Protein AF-A0A8J8FU69-F1 (afdb_monomer_lite)

pLDDT: mean 88.41, std 15.55, range [30.17, 98.44]

Secondary structure (DSSP, 8-state):
------------------------EEEHHHHHHHHHHHHHHHHHHHHHTT--HHHHHHHHHHHHHHHHHTSSEEE-TTT-PBPPHHHHHHHHHHHHHHHHHHHTT-TTS-HHHHHHHHHHHHH-S--TTTSPBHHHHHHHHHHTT--HHHHHHTTSEEEETTEEEEPPTTT-S---TTT-HHHHHHHHHHHTTT-HHHHHHHHHH-TTHHHHHHHHHHHHHHHHSSGGG--HHHHHHHHHHHHTTPPPSSS---GGGG--

Structure (mmCIF, N/CA/C/O backbone):
data_AF-A0A8J8FU69-F1
#
_entry.id   AF-A0A8J8FU69-F1
#
loop_
_atom_site.group_PDB
_atom_site.id
_atom_site.type_symbol
_atom_site.label_atom_id
_atom_site.label_alt_id
_atom_site.label_comp_id
_atom_site.label_asym_id
_atom_site.label_entity_id
_atom_site.label_seq_id
_atom_site.pdbx_PDB_ins_code
_atom_site.Cartn_x
_atom_site.Cartn_y
_atom_site.Cartn_z
_atom_site.occupancy
_atom_site.B_iso_or_equiv
_atom_site.auth_seq_id
_atom_site.auth_comp_id
_atom_site.auth_asym_id
_atom_site.auth_atom_id
_atom_site.pdbx_PDB_model_num
ATOM 1 N N . MET A 1 1 ? 17.798 35.405 -6.244 1.00 30.47 1 MET A N 1
ATOM 2 C CA . MET A 1 1 ? 17.539 34.578 -5.047 1.00 30.47 1 MET A CA 1
ATOM 3 C C . MET A 1 1 ? 16.031 34.360 -4.975 1.00 30.47 1 MET A C 1
ATOM 5 O O . MET A 1 1 ? 15.314 35.261 -4.570 1.00 30.47 1 MET A O 1
ATOM 9 N N . HIS A 1 2 ? 15.536 33.259 -5.545 1.00 37.47 2 HIS A N 1
ATOM 10 C CA . HIS A 1 2 ? 14.108 33.027 -5.790 1.00 37.47 2 HIS A CA 1
ATOM 11 C C . HIS A 1 2 ? 13.663 31.863 -4.895 1.00 37.47 2 HIS A C 1
ATOM 13 O O . HIS A 1 2 ? 14.070 30.729 -5.121 1.00 37.47 2 HIS A O 1
ATOM 19 N N . GLN A 1 3 ? 12.901 32.156 -3.838 1.00 38.16 3 GLN A N 1
ATOM 20 C CA . GLN A 1 3 ? 12.220 31.144 -3.026 1.00 38.16 3 GLN A CA 1
ATOM 21 C C . GLN A 1 3 ? 10.991 30.647 -3.803 1.00 38.16 3 GLN A C 1
ATOM 23 O O . GLN A 1 3 ? 9.883 31.126 -3.579 1.00 38.16 3 GLN A O 1
ATOM 28 N N . LYS A 1 4 ? 11.193 29.728 -4.747 1.00 34.56 4 LYS A N 1
ATOM 29 C CA . LYS A 1 4 ? 10.154 28.779 -5.172 1.00 34.56 4 LYS A CA 1
ATOM 30 C C . LYS A 1 4 ? 10.332 27.529 -4.302 1.00 34.56 4 LYS A C 1
ATOM 32 O O . LYS A 1 4 ? 11.465 27.222 -3.959 1.00 34.56 4 LYS A O 1
ATOM 37 N N . ASP A 1 5 ? 9.236 26.901 -3.888 1.00 41.72 5 ASP A N 1
ATOM 38 C CA . ASP A 1 5 ? 9.171 25.741 -2.971 1.00 41.72 5 ASP A CA 1
ATOM 39 C C . ASP A 1 5 ? 9.160 26.054 -1.468 1.00 41.72 5 ASP A C 1
ATOM 41 O O . ASP A 1 5 ? 9.614 25.276 -0.628 1.00 41.72 5 ASP A O 1
ATOM 45 N N . LYS A 1 6 ? 8.560 27.185 -1.080 1.00 39.84 6 LYS A N 1
ATOM 46 C CA . LYS A 1 6 ? 8.058 27.308 0.293 1.00 39.84 6 LYS A CA 1
ATOM 47 C C . LYS A 1 6 ? 6.839 26.404 0.442 1.00 39.84 6 LYS A C 1
ATOM 49 O O . LYS A 1 6 ? 5.831 26.640 -0.214 1.00 39.84 6 LYS A O 1
ATOM 54 N N . ALA A 1 7 ? 6.966 25.411 1.319 1.00 47.28 7 ALA A N 1
ATOM 55 C CA . ALA A 1 7 ? 5.905 24.560 1.840 1.00 47.28 7 ALA A CA 1
ATOM 56 C C . ALA A 1 7 ? 4.695 25.393 2.304 1.00 47.28 7 ALA A C 1
ATOM 58 O O . ALA A 1 7 ? 4.586 25.782 3.466 1.00 47.28 7 ALA A O 1
ATOM 59 N N . ALA A 1 8 ? 3.800 25.714 1.375 1.00 48.22 8 ALA A N 1
ATOM 60 C CA . ALA A 1 8 ? 2.466 26.171 1.698 1.00 48.22 8 ALA A CA 1
ATOM 61 C C . ALA A 1 8 ? 1.676 24.921 2.087 1.00 48.22 8 ALA A C 1
ATOM 63 O O . ALA A 1 8 ? 1.556 23.989 1.292 1.00 48.22 8 ALA A O 1
ATOM 64 N N . VAL A 1 9 ? 1.194 24.880 3.328 1.00 52.78 9 VAL A N 1
ATOM 65 C CA . VAL A 1 9 ? 0.315 23.810 3.806 1.00 52.78 9 VAL A CA 1
ATOM 66 C C . VAL A 1 9 ? -0.924 23.804 2.911 1.00 52.78 9 VAL A C 1
ATOM 68 O O . VAL A 1 9 ? -1.725 24.734 2.962 1.00 52.78 9 VAL A O 1
ATOM 71 N N . ARG A 1 10 ? -1.038 22.795 2.039 1.00 58.59 10 ARG A N 1
ATOM 72 C CA . ARG A 1 10 ? -2.149 22.680 1.083 1.00 58.59 10 ARG A CA 1
ATOM 73 C C . ARG A 1 10 ? -3.440 22.260 1.785 1.00 58.59 10 ARG A C 1
ATOM 75 O O . ARG A 1 10 ? -4.503 22.767 1.447 1.00 58.59 10 ARG A O 1
ATOM 82 N N . TYR A 1 11 ? -3.322 21.398 2.795 1.00 58.84 11 TYR A N 1
ATOM 83 C CA . TYR A 1 11 ? -4.423 20.909 3.620 1.00 58.84 11 TYR A CA 1
ATOM 84 C C . TYR A 1 11 ? -3.962 20.784 5.076 1.00 58.84 11 TYR A C 1
ATOM 86 O O . TYR A 1 11 ? -2.792 20.520 5.344 1.00 58.84 11 TYR A O 1
ATOM 94 N N . THR A 1 12 ? -4.867 20.998 6.028 1.00 73.44 12 THR A N 1
ATOM 95 C CA . THR A 1 12 ? -4.631 20.726 7.452 1.00 73.44 12 THR A CA 1
ATOM 96 C C . THR A 1 12 ? -5.645 19.696 7.904 1.00 73.44 12 THR A C 1
ATOM 98 O O . THR A 1 12 ? -6.848 19.925 7.783 1.00 73.44 12 THR A O 1
ATOM 101 N N . LEU A 1 13 ? -5.157 18.576 8.429 1.00 68.75 13 LEU A N 1
ATOM 102 C CA . LEU A 1 13 ? -5.992 17.536 9.006 1.00 68.75 13 LEU A CA 1
ATOM 103 C C . LEU A 1 13 ? -5.962 17.669 10.529 1.00 68.75 13 LEU A C 1
ATOM 105 O O . LEU A 1 13 ? -4.895 17.671 11.140 1.00 68.75 13 LEU A O 1
ATOM 109 N N . VAL A 1 14 ? -7.141 17.815 11.132 1.00 76.44 14 VAL A N 1
ATOM 110 C CA . VAL A 1 14 ? -7.309 17.932 12.584 1.00 76.44 14 VAL A CA 1
ATOM 111 C C . VAL A 1 14 ? -8.077 16.715 13.077 1.00 76.44 14 VAL A C 1
ATOM 113 O O . VAL A 1 14 ? -9.219 16.497 12.678 1.00 76.44 14 VAL A O 1
ATOM 116 N N . LEU A 1 15 ? -7.448 15.936 13.956 1.00 73.50 15 LEU A N 1
ATOM 117 C CA . LEU A 1 15 ? -8.115 14.890 14.724 1.00 73.50 15 LEU A CA 1
ATOM 118 C C . LEU A 1 15 ? -8.601 15.506 16.036 1.00 73.50 15 LEU A C 1
ATOM 120 O O . LEU A 1 15 ? -7.797 15.871 16.894 1.00 73.50 15 LEU A O 1
ATOM 124 N N . ALA A 1 16 ? -9.917 15.662 16.164 1.00 80.50 16 ALA A N 1
ATOM 125 C CA . ALA A 1 16 ? -10.553 16.086 17.402 1.00 80.50 16 ALA A CA 1
ATOM 126 C C . ALA A 1 16 ? -11.015 14.845 18.172 1.00 80.50 16 ALA A C 1
ATOM 128 O O . ALA A 1 16 ? -11.776 14.036 17.644 1.00 80.50 16 ALA A O 1
ATOM 129 N N . CYS A 1 17 ? -10.545 14.704 19.409 1.00 79.50 17 CYS A N 1
ATOM 130 C CA . CYS A 1 17 ? -10.965 13.640 20.313 1.00 79.50 17 CYS A CA 1
ATOM 131 C C . CYS A 1 17 ? -11.865 14.237 21.393 1.00 79.50 17 CYS A C 1
ATOM 133 O O . CYS A 1 17 ? -11.492 15.222 22.032 1.00 79.50 17 CYS A O 1
ATOM 135 N N . GLU A 1 18 ? -13.015 13.616 21.627 1.00 79.25 18 GLU A N 1
ATOM 136 C CA . GLU A 1 18 ? -13.909 13.975 22.726 1.00 79.25 18 GLU A CA 1
ATOM 137 C C . GLU A 1 18 ? -13.854 12.893 23.815 1.00 79.25 18 GLU A C 1
ATOM 139 O O . GLU A 1 18 ? -13.741 11.706 23.492 1.00 79.25 18 GLU A O 1
ATOM 144 N N . PRO A 1 19 ? -13.900 13.266 25.108 1.00 79.12 19 PRO A N 1
ATOM 145 C CA . PRO A 1 19 ? -14.018 12.292 26.184 1.00 79.12 19 PRO A CA 1
ATOM 146 C C . PRO A 1 19 ? -15.266 11.424 26.004 1.00 79.12 19 PRO A C 1
ATOM 148 O O . PRO A 1 19 ? -16.357 11.934 25.754 1.00 79.12 19 PRO A O 1
ATOM 151 N N . ARG A 1 20 ? -15.107 10.110 26.169 1.00 77.25 20 ARG A N 1
ATOM 152 C CA . ARG A 1 20 ? -16.208 9.151 26.040 1.00 77.25 20 ARG A CA 1
ATOM 153 C C . ARG A 1 20 ? -17.257 9.359 27.139 1.00 77.25 20 ARG A C 1
ATOM 155 O O . ARG A 1 20 ? -16.902 9.574 28.298 1.00 77.25 20 ARG A O 1
ATOM 162 N N . VAL A 1 21 ? -18.537 9.202 26.789 1.00 75.19 21 VAL A N 1
ATOM 163 C CA . VAL A 1 21 ? -19.680 9.232 27.722 1.00 75.19 21 VAL A CA 1
ATOM 164 C C . VAL A 1 21 ? -20.402 7.873 27.713 1.00 75.19 21 VAL A C 1
ATOM 166 O O . VAL A 1 21 ? -21.581 7.780 27.390 1.00 75.19 21 VAL A O 1
ATOM 169 N N . GLY A 1 22 ? -19.663 6.804 28.027 1.00 80.25 22 GLY A N 1
ATOM 170 C CA . GLY A 1 22 ? -20.137 5.415 27.922 1.00 80.25 22 GLY A CA 1
ATOM 171 C C . GLY A 1 22 ? -20.269 4.913 26.477 1.00 80.25 22 GLY A C 1
ATOM 172 O O . GLY A 1 22 ? -19.954 5.632 25.529 1.00 80.25 22 GLY A O 1
ATOM 173 N N . GLY A 1 23 ? -20.705 3.667 26.321 1.00 87.12 23 GLY A N 1
ATOM 174 C CA . GLY A 1 23 ? -20.951 3.012 25.035 1.00 87.12 23 GLY A CA 1
ATOM 175 C C . GLY A 1 23 ? -21.427 1.572 25.256 1.00 87.12 23 GLY A C 1
ATOM 176 O O . GLY A 1 23 ? -21.366 1.084 26.380 1.00 87.12 23 GLY A O 1
ATOM 177 N N . PRO A 1 24 ? -21.945 0.878 24.235 1.00 93.19 24 PRO A N 1
ATOM 178 C CA . PRO A 1 24 ? -22.201 -0.552 24.352 1.00 93.19 24 PRO A CA 1
ATOM 179 C C . PRO A 1 24 ? -20.883 -1.342 24.377 1.00 93.19 24 PRO A C 1
ATOM 181 O O . PRO A 1 24 ? -19.850 -0.874 23.890 1.00 93.19 24 PRO A O 1
ATOM 184 N N . GLU A 1 25 ? -20.935 -2.564 24.900 1.00 94.94 25 GLU A N 1
ATOM 185 C CA . GLU A 1 25 ? -19.926 -3.582 24.596 1.00 94.94 25 GLU A CA 1
ATOM 186 C C . GLU A 1 25 ? -20.132 -4.061 23.150 1.00 94.94 25 GLU A C 1
ATOM 188 O O . GLU A 1 25 ? -21.274 -4.235 22.717 1.00 94.94 25 GLU A O 1
ATOM 193 N N . GLY A 1 26 ? -19.048 -4.255 22.397 1.00 95.88 26 GLY A N 1
ATOM 194 C CA . GLY A 1 26 ? -19.099 -4.719 21.008 1.00 95.88 26 GLY A CA 1
ATOM 195 C C . GLY A 1 26 ? -18.215 -5.935 20.765 1.00 95.88 26 GLY A C 1
ATOM 196 O O . GLY A 1 26 ? -17.171 -6.085 21.397 1.00 95.88 26 GLY A O 1
ATOM 197 N N . TRP A 1 27 ? -18.600 -6.786 19.817 1.00 97.50 27 TRP A N 1
ATOM 198 C CA . TRP A 1 27 ? -17.765 -7.899 19.359 1.00 97.50 27 TRP A CA 1
ATOM 199 C C . TRP A 1 27 ? -16.931 -7.490 18.150 1.00 97.50 27 TRP A C 1
ATOM 201 O O . TRP A 1 27 ? -17.411 -6.789 17.255 1.00 97.50 27 TRP A O 1
ATOM 211 N N . TRP A 1 28 ? -15.678 -7.940 18.089 1.00 97.56 28 TRP A N 1
ATOM 212 C CA . TRP A 1 28 ? -14.755 -7.551 17.027 1.00 97.56 28 TRP A CA 1
ATOM 213 C C . TRP A 1 28 ? -15.294 -7.865 15.631 1.00 97.56 28 TRP A C 1
ATOM 215 O O . TRP A 1 28 ? -15.165 -7.032 14.742 1.00 97.56 28 TRP A O 1
ATOM 225 N N . SER A 1 29 ? -15.959 -9.000 15.421 1.00 96.19 29 SER A N 1
ATOM 226 C CA . SER A 1 29 ? -16.580 -9.343 14.135 1.00 96.19 29 SER A CA 1
ATOM 227 C C . SER A 1 29 ? -17.657 -8.351 13.662 1.00 96.19 29 SER A C 1
ATOM 229 O O . SER A 1 29 ? -17.872 -8.198 12.453 1.00 96.19 29 SER A O 1
ATOM 231 N N . GLU A 1 30 ? -18.339 -7.669 14.581 1.00 96.12 30 GLU A N 1
ATOM 232 C CA . GLU A 1 30 ? -19.323 -6.618 14.296 1.00 96.12 30 GLU A CA 1
ATOM 233 C C . GLU A 1 30 ? -18.613 -5.289 14.038 1.00 96.12 30 GLU A C 1
ATOM 235 O O . GLU A 1 30 ? -18.744 -4.716 12.954 1.00 96.12 30 GLU A O 1
ATOM 240 N N . VAL A 1 31 ? -17.756 -4.875 14.975 1.00 97.00 31 VAL A N 1
ATOM 241 C CA . VAL A 1 31 ? -16.986 -3.626 14.897 1.00 97.00 31 VAL A CA 1
ATOM 242 C C . VAL A 1 31 ? -16.113 -3.587 13.644 1.00 97.00 31 VAL A C 1
ATOM 244 O O . VAL A 1 31 ? -16.034 -2.566 12.969 1.00 97.00 31 VAL A O 1
ATOM 247 N N . ARG A 1 32 ? -1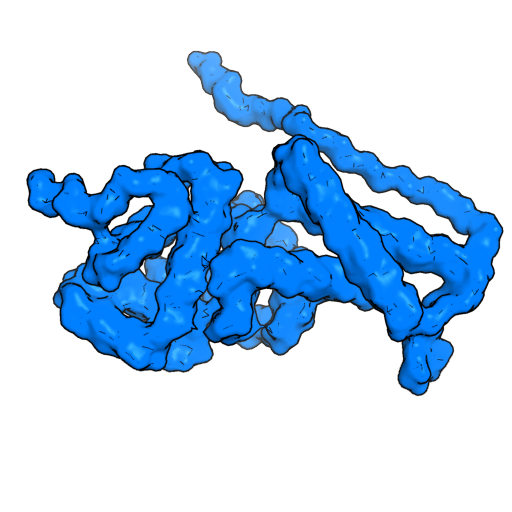5.493 -4.708 13.271 1.00 97.06 32 ARG A N 1
ATOM 248 C CA . ARG A 1 32 ? -14.664 -4.842 12.067 1.00 97.06 32 ARG A CA 1
ATOM 249 C C . ARG A 1 32 ? -15.440 -4.517 10.789 1.00 97.06 32 ARG A C 1
ATOM 251 O O . ARG A 1 32 ? -14.888 -3.889 9.886 1.00 97.06 32 ARG A O 1
ATOM 258 N N . ARG A 1 33 ? -16.706 -4.935 10.698 1.00 97.12 33 ARG A N 1
ATOM 259 C CA . ARG A 1 33 ? -17.563 -4.638 9.539 1.00 97.12 33 ARG A CA 1
ATOM 260 C C . ARG A 1 33 ? -17.892 -3.150 9.476 1.00 97.12 33 ARG A C 1
ATOM 262 O O . ARG A 1 33 ? -17.717 -2.542 8.426 1.00 97.12 33 ARG A O 1
ATOM 269 N N . GLU A 1 34 ? -18.248 -2.551 10.608 1.00 97.69 34 GLU A N 1
ATOM 270 C CA . GLU A 1 34 ? -18.492 -1.106 10.694 1.00 97.69 34 GLU A CA 1
ATOM 271 C C . GLU A 1 34 ? -17.239 -0.284 10.361 1.00 97.69 34 GLU A C 1
ATOM 273 O O . GLU A 1 34 ? -17.319 0.713 9.644 1.00 97.69 34 GLU A O 1
ATOM 278 N N . VAL A 1 35 ? -16.065 -0.724 10.828 1.00 98.00 35 VAL A N 1
ATOM 279 C CA . VAL A 1 35 ? -14.771 -0.122 10.482 1.00 98.00 35 VAL A CA 1
ATOM 280 C C . VAL A 1 35 ? -14.550 -0.169 8.975 1.00 98.00 35 VAL A C 1
ATOM 282 O O . VAL A 1 35 ? -14.201 0.860 8.399 1.00 98.00 35 VAL A O 1
ATOM 285 N N . ARG A 1 36 ? -14.777 -1.321 8.328 1.00 98.06 36 ARG A N 1
ATOM 286 C CA . ARG A 1 36 ? -14.632 -1.464 6.872 1.00 98.06 36 ARG A CA 1
ATOM 287 C C . ARG A 1 36 ? -15.494 -0.449 6.129 1.00 98.06 36 ARG A C 1
ATOM 289 O O . ARG A 1 36 ? -14.962 0.323 5.333 1.00 98.06 36 ARG A O 1
ATOM 296 N N . ASP A 1 37 ? -16.786 -0.409 6.432 1.00 97.94 37 ASP A N 1
ATOM 297 C CA . ASP A 1 37 ? -17.730 0.486 5.760 1.00 97.94 37 ASP A CA 1
ATOM 298 C C . ASP A 1 37 ? -17.329 1.952 5.967 1.00 97.94 37 ASP A C 1
ATOM 300 O O . ASP A 1 37 ? -17.211 2.734 5.017 1.00 97.94 37 ASP A O 1
ATOM 304 N N . ARG A 1 38 ? -17.005 2.321 7.212 1.00 98.00 38 ARG A N 1
ATOM 305 C CA . ARG A 1 38 ? -16.656 3.698 7.563 1.00 98.00 38 ARG A CA 1
ATOM 306 C C . ARG A 1 38 ? -15.328 4.152 6.957 1.00 98.00 38 ARG A C 1
ATOM 308 O O . ARG A 1 38 ? -15.208 5.331 6.606 1.00 98.00 38 ARG A O 1
ATOM 315 N N . VAL A 1 39 ? -14.351 3.252 6.831 1.00 98.12 39 VAL A N 1
ATOM 316 C CA . VAL A 1 39 ? -13.059 3.494 6.170 1.00 98.12 39 VAL A CA 1
ATOM 317 C C . VAL A 1 39 ? -13.250 3.725 4.674 1.00 98.12 39 VAL A C 1
ATOM 319 O O . VAL A 1 39 ? -12.717 4.704 4.151 1.00 98.12 39 VAL A O 1
ATOM 322 N N . LEU A 1 40 ? -14.047 2.895 3.993 1.00 97.50 40 LEU A N 1
ATOM 323 C CA . LEU A 1 40 ? -14.316 3.052 2.560 1.00 97.50 40 LEU A CA 1
ATOM 324 C C . LEU A 1 40 ? -15.041 4.371 2.261 1.00 97.50 40 LEU A C 1
ATOM 326 O O . LEU A 1 40 ? -14.635 5.112 1.364 1.00 97.50 40 LEU A O 1
ATOM 330 N N . GLU A 1 41 ? -16.042 4.737 3.066 1.00 97.62 41 GLU A N 1
ATOM 331 C CA . GLU A 1 41 ? -16.691 6.050 2.968 1.00 97.62 41 GLU A CA 1
ATOM 332 C C . GLU A 1 41 ? -15.712 7.217 3.166 1.00 97.62 41 GLU A C 1
ATOM 334 O O . GLU A 1 41 ? -15.836 8.270 2.529 1.00 97.62 41 GLU A O 1
ATOM 339 N N . ALA A 1 42 ? -14.774 7.066 4.104 1.00 96.50 42 ALA A N 1
ATOM 340 C CA . ALA A 1 42 ? -13.807 8.097 4.451 1.00 96.50 42 ALA A CA 1
ATOM 341 C C . ALA A 1 42 ? -12.760 8.278 3.342 1.00 96.50 42 ALA A C 1
ATOM 343 O O . ALA A 1 42 ? -12.466 9.420 2.982 1.00 96.50 42 ALA A O 1
ATOM 344 N N . ARG A 1 43 ?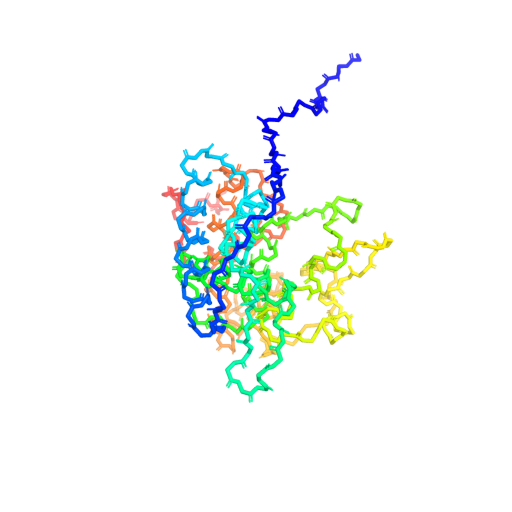 -12.281 7.179 2.746 1.00 95.19 43 ARG A N 1
ATOM 345 C CA . ARG A 1 43 ? -11.427 7.182 1.547 1.00 95.19 43 ARG A CA 1
ATOM 346 C C . ARG A 1 43 ? -12.110 7.904 0.390 1.00 95.19 43 ARG A C 1
ATOM 348 O O . ARG A 1 43 ? -11.563 8.846 -0.170 1.00 95.19 43 ARG A O 1
ATOM 355 N N . GLU A 1 44 ? -13.342 7.523 0.083 1.00 94.38 44 GLU A N 1
ATOM 356 C CA . GLU A 1 44 ? -14.114 8.107 -1.016 1.00 94.38 44 GLU A CA 1
ATOM 357 C C . GLU A 1 44 ? -14.368 9.613 -0.789 1.00 94.38 44 GLU A C 1
ATOM 359 O O . GLU A 1 44 ? -14.270 10.440 -1.697 1.00 94.38 44 GLU A O 1
ATOM 364 N N . ARG A 1 45 ? -14.577 10.032 0.465 1.00 93.94 45 ARG A N 1
ATOM 365 C CA . ARG A 1 45 ? -14.610 11.458 0.822 1.00 93.94 45 ARG A CA 1
ATOM 366 C C . ARG A 1 45 ? -13.263 12.155 0.619 1.00 93.94 45 ARG A C 1
ATOM 368 O O . ARG A 1 45 ? -13.258 13.267 0.095 1.00 93.94 45 ARG A O 1
ATOM 375 N N . ALA A 1 46 ? -12.157 11.548 1.047 1.00 92.12 46 ALA A N 1
ATOM 376 C CA . ALA A 1 46 ? -10.812 12.102 0.880 1.00 92.12 46 ALA A CA 1
ATOM 377 C C . ALA A 1 46 ? -10.490 12.340 -0.604 1.00 92.12 46 ALA A C 1
ATOM 379 O O . ALA A 1 46 ? -10.008 13.414 -0.972 1.00 92.12 46 ALA A O 1
ATOM 380 N N . ARG A 1 47 ? -10.882 11.400 -1.465 1.00 88.88 47 ARG A N 1
ATOM 381 C CA . ARG A 1 47 ? -10.722 11.490 -2.920 1.00 88.88 47 ARG A CA 1
ATOM 382 C C . ARG A 1 47 ? -11.525 12.601 -3.554 1.00 88.88 47 ARG A C 1
ATOM 384 O O . ARG A 1 47 ? -10.970 13.403 -4.299 1.00 88.88 47 ARG A O 1
ATOM 391 N N . ARG A 1 48 ? -12.806 12.733 -3.198 1.00 91.56 48 ARG A N 1
ATOM 392 C CA . ARG A 1 48 ? -13.624 13.867 -3.663 1.00 91.56 48 ARG A CA 1
ATOM 393 C C . ARG A 1 48 ? -13.044 15.226 -3.273 1.00 91.56 48 ARG A C 1
ATOM 395 O O . ARG A 1 48 ? -13.302 16.213 -3.954 1.00 91.56 48 ARG A O 1
ATOM 402 N N . LEU A 1 49 ? -12.289 15.287 -2.177 1.00 90.19 49 LEU A N 1
ATOM 403 C CA . LEU A 1 49 ? -11.600 16.495 -1.724 1.00 90.19 49 LEU A CA 1
ATOM 404 C C . LEU A 1 49 ? -10.218 16.686 -2.375 1.00 90.19 49 LEU A C 1
ATOM 406 O O . LEU A 1 49 ? -9.572 17.702 -2.121 1.00 90.19 49 LEU A O 1
ATOM 410 N N . GLY A 1 50 ? -9.764 15.748 -3.211 1.00 89.00 50 GLY A N 1
ATOM 411 C CA . GLY A 1 50 ? -8.453 15.793 -3.855 1.00 89.00 50 GLY A CA 1
ATOM 412 C C . GLY A 1 50 ? -7.306 15.746 -2.847 1.00 89.00 50 GLY A C 1
ATOM 413 O O . GLY A 1 50 ? -6.309 16.464 -3.011 1.00 89.00 50 GLY A O 1
ATOM 414 N N . LEU A 1 51 ? -7.481 14.976 -1.766 1.00 89.62 51 LEU A N 1
ATOM 415 C CA . LEU A 1 51 ? -6.417 14.728 -0.803 1.00 89.62 51 LEU A CA 1
ATOM 416 C C . LEU A 1 51 ? -5.367 13.781 -1.411 1.00 89.62 51 LEU A C 1
ATOM 418 O O . LEU A 1 51 ? -5.724 12.868 -2.151 1.00 89.62 51 LEU A O 1
ATOM 422 N N . PRO A 1 52 ? -4.073 13.981 -1.113 1.00 87.94 52 PRO A N 1
ATOM 423 C CA . PRO A 1 52 ? -3.027 13.032 -1.472 1.00 87.94 52 PRO A CA 1
ATOM 424 C C . PRO A 1 52 ? -3.291 11.628 -0.897 1.00 87.94 52 PRO A C 1
ATOM 426 O O . PRO A 1 52 ? -3.808 11.532 0.218 1.00 87.94 52 PRO A O 1
ATOM 429 N N . PRO A 1 53 ? -2.820 10.550 -1.552 1.00 90.00 53 PRO A N 1
ATOM 430 C CA . PRO A 1 53 ? -2.972 9.177 -1.059 1.00 90.00 53 PRO A CA 1
ATOM 431 C C . PRO A 1 53 ? -2.537 8.963 0.398 1.00 90.00 53 PRO A C 1
ATOM 433 O O . PRO A 1 53 ? -3.204 8.269 1.159 1.00 90.00 53 PRO A O 1
ATOM 436 N N . VAL A 1 54 ? -1.432 9.583 0.828 1.00 88.12 54 VAL A N 1
ATOM 437 C CA . VAL A 1 54 ? -0.967 9.478 2.223 1.00 88.12 54 VAL A CA 1
ATOM 438 C C . VAL A 1 54 ? -1.957 10.089 3.224 1.00 88.12 54 VAL A C 1
ATOM 440 O O . VAL A 1 54 ? -2.099 9.578 4.332 1.00 88.12 54 VAL A O 1
ATOM 443 N N . ASP A 1 55 ? -2.695 11.130 2.833 1.00 89.56 55 ASP A N 1
ATOM 444 C CA . ASP A 1 55 ? -3.711 11.758 3.681 1.00 89.56 55 ASP A CA 1
ATOM 445 C C . ASP A 1 55 ? -5.001 10.915 3.724 1.00 89.56 55 ASP A C 1
ATOM 447 O O . ASP A 1 55 ? -5.729 10.966 4.719 1.00 89.56 55 ASP A O 1
ATOM 451 N N . GLU A 1 56 ? -5.261 10.073 2.711 1.00 89.44 56 GLU A N 1
ATOM 452 C CA . GLU A 1 56 ? -6.347 9.080 2.755 1.00 89.44 56 GLU A CA 1
ATOM 453 C C . GLU A 1 56 ? -6.167 8.104 3.928 1.00 89.44 56 GLU A C 1
ATOM 455 O O . GLU A 1 56 ? -7.142 7.806 4.620 1.00 89.44 56 GLU A O 1
ATOM 460 N N . LEU A 1 57 ? -4.927 7.667 4.207 1.00 88.56 57 LEU A N 1
ATOM 461 C CA . LEU A 1 57 ? -4.612 6.809 5.361 1.00 88.56 57 LEU A CA 1
ATOM 462 C C . LEU A 1 57 ? -5.013 7.485 6.674 1.00 88.56 57 LEU A C 1
ATOM 464 O O . LEU A 1 57 ? -5.656 6.874 7.525 1.00 88.56 57 LEU A O 1
ATOM 468 N N . VAL A 1 58 ? -4.664 8.762 6.837 1.00 90.56 58 VAL A N 1
ATOM 469 C CA . VAL A 1 58 ? -4.941 9.509 8.071 1.00 90.56 58 VAL A CA 1
ATOM 470 C C . VAL A 1 58 ? -6.446 9.708 8.265 1.00 90.56 58 VAL A C 1
ATOM 472 O O . VAL A 1 58 ? -6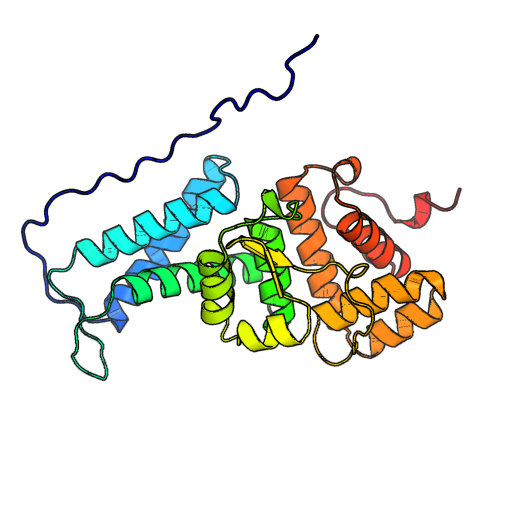.964 9.506 9.367 1.00 90.56 58 VAL A O 1
ATOM 475 N N . VAL A 1 59 ? -7.169 10.054 7.194 1.00 93.31 59 VAL A N 1
ATOM 476 C CA . VAL A 1 59 ? -8.634 10.186 7.212 1.00 93.31 59 VAL A CA 1
ATOM 477 C C . VAL A 1 59 ? -9.305 8.851 7.555 1.00 93.31 59 VAL A C 1
ATOM 479 O O . VAL A 1 59 ? -10.214 8.817 8.389 1.00 93.31 59 VAL A O 1
ATOM 482 N N . ALA A 1 60 ? -8.839 7.747 6.971 1.00 93.75 60 ALA A N 1
ATOM 483 C CA . ALA A 1 60 ? -9.339 6.408 7.261 1.00 93.75 60 ALA A CA 1
ATOM 484 C C . ALA A 1 60 ? -9.060 5.968 8.702 1.00 93.75 60 ALA A C 1
ATOM 486 O O . ALA A 1 60 ? -9.943 5.412 9.350 1.00 93.75 60 ALA A O 1
ATOM 487 N N . PHE A 1 61 ? -7.874 6.251 9.244 1.00 93.81 61 PHE A N 1
ATOM 488 C CA . PHE A 1 61 ? -7.550 5.931 10.636 1.00 93.81 61 PHE A CA 1
ATOM 489 C C . PHE A 1 61 ? -8.428 6.699 11.617 1.00 93.81 61 PHE A C 1
ATOM 491 O O . PHE A 1 61 ? -8.946 6.104 12.560 1.00 93.81 61 PHE A O 1
ATOM 498 N N . GLY A 1 62 ? -8.667 7.991 11.370 1.00 94.00 62 GLY A N 1
ATOM 499 C CA . GLY A 1 62 ? -9.624 8.766 12.159 1.00 94.00 62 GLY A CA 1
ATOM 500 C C . GLY A 1 62 ? -11.036 8.176 12.101 1.00 94.00 62 GLY A C 1
ATOM 501 O O . GLY A 1 62 ? -11.712 8.079 13.122 1.00 94.00 62 GLY A O 1
ATOM 502 N N . ALA A 1 63 ? -11.467 7.723 10.921 1.00 95.44 63 ALA A N 1
ATOM 503 C CA . ALA A 1 63 ? -12.762 7.080 10.733 1.00 95.44 63 ALA A CA 1
ATOM 504 C C . ALA A 1 63 ? -12.875 5.735 11.474 1.00 95.44 63 ALA A C 1
ATOM 506 O O . ALA A 1 63 ? -13.877 5.500 12.146 1.00 95.44 63 ALA A O 1
ATOM 507 N N . ALA A 1 64 ? -11.843 4.893 11.406 1.00 96.88 64 ALA A N 1
ATOM 508 C CA . ALA A 1 64 ? -11.798 3.600 12.082 1.00 96.88 64 ALA A CA 1
ATOM 509 C C . ALA A 1 64 ? -11.789 3.753 13.610 1.00 96.88 64 ALA A C 1
ATOM 511 O O . ALA A 1 64 ? -12.563 3.104 14.313 1.00 96.88 64 ALA A O 1
ATOM 512 N N . LEU A 1 65 ? -10.960 4.666 14.128 1.00 95.00 65 LEU A N 1
ATOM 513 C CA . LEU A 1 65 ? -10.916 4.973 15.558 1.00 95.00 65 LEU A CA 1
ATOM 514 C C . LEU A 1 65 ? -12.221 5.596 16.053 1.00 95.00 65 LEU A C 1
ATOM 516 O O . LEU A 1 65 ? -12.587 5.357 17.196 1.00 95.00 65 LEU A O 1
ATOM 520 N N . GLY A 1 66 ? -12.923 6.359 15.211 1.00 94.00 66 GLY A N 1
ATOM 521 C CA . GLY A 1 66 ? -14.244 6.898 15.533 1.00 94.00 66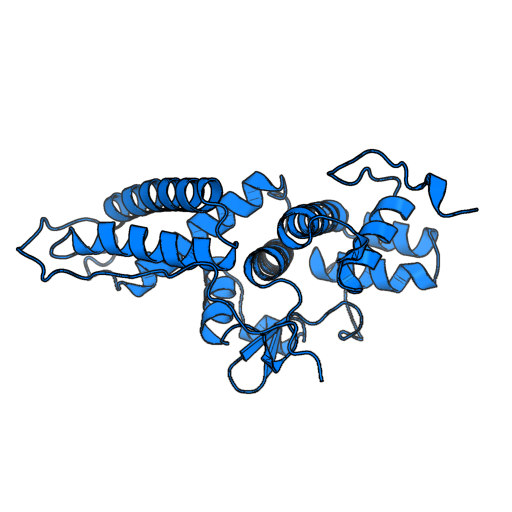 GLY A CA 1
ATOM 522 C C . GLY A 1 66 ? -15.317 5.820 15.699 1.00 94.00 66 GLY A C 1
ATOM 523 O O . GLY A 1 66 ? -16.187 5.969 16.550 1.00 94.00 66 GLY A O 1
ATOM 524 N N . VAL A 1 67 ? -15.243 4.725 14.931 1.00 95.44 67 VAL A N 1
ATOM 525 C CA . VAL A 1 67 ? -16.097 3.545 15.155 1.00 95.44 67 VAL A CA 1
ATOM 526 C C . VAL A 1 67 ? -15.718 2.889 16.479 1.00 95.44 67 VAL A C 1
ATOM 528 O O . VAL A 1 67 ? -16.560 2.752 17.358 1.00 95.44 67 VAL A O 1
ATOM 531 N N . TYR A 1 68 ? -14.436 2.553 16.654 1.00 95.19 68 TYR A N 1
ATOM 532 C CA . TYR A 1 68 ? -13.948 1.875 17.857 1.00 95.19 68 TYR A CA 1
ATOM 533 C C . TYR A 1 68 ? -14.256 2.645 19.149 1.00 95.19 68 TYR A C 1
ATOM 535 O O . TYR A 1 68 ? -14.679 2.056 20.138 1.00 95.19 68 TYR A O 1
ATOM 543 N N . SER A 1 69 ? -14.080 3.969 19.156 1.00 93.00 69 SER A N 1
ATOM 544 C CA . SER A 1 69 ? -14.304 4.797 20.345 1.00 93.00 69 SER A CA 1
ATOM 545 C C . SER A 1 69 ? -15.777 4.960 20.727 1.00 93.00 69 SER A C 1
ATOM 547 O O . SER A 1 69 ? -16.046 5.360 21.863 1.00 93.00 69 SER A O 1
ATOM 549 N N . GLY A 1 70 ? -16.702 4.633 19.815 1.00 92.62 70 GLY A N 1
ATOM 550 C CA . GLY A 1 70 ? -18.141 4.579 20.073 1.00 92.62 70 GLY A CA 1
ATOM 551 C C . GLY A 1 70 ? -18.564 3.414 20.972 1.00 92.62 70 GLY A C 1
ATOM 552 O O . GLY A 1 70 ? -19.656 3.455 21.538 1.00 92.62 70 GLY A O 1
ATOM 553 N N . TYR A 1 71 ? -17.695 2.417 21.146 1.00 94.06 71 TYR A N 1
ATOM 554 C CA . TYR A 1 71 ? -17.884 1.299 22.065 1.00 94.06 71 TYR A CA 1
ATOM 555 C C . TYR A 1 71 ? -17.199 1.581 23.408 1.00 94.06 71 TYR A C 1
ATOM 557 O O . TYR A 1 71 ? -16.176 2.273 23.484 1.00 94.06 71 TYR A O 1
ATOM 565 N N . GLU A 1 72 ? -17.769 1.051 24.491 1.00 93.38 72 GLU A N 1
ATOM 566 C CA . GLU A 1 72 ? -17.127 1.102 25.810 1.00 93.38 72 GLU A CA 1
ATOM 567 C C . GLU A 1 72 ? -15.925 0.158 25.860 1.00 93.38 72 GLU A C 1
ATOM 569 O O . GLU A 1 72 ? -14.844 0.563 26.292 1.00 93.38 72 GLU A O 1
ATOM 574 N N . VAL A 1 73 ? -16.114 -1.054 25.339 1.00 94.75 73 VAL A N 1
ATOM 575 C CA . VAL A 1 73 ? -15.087 -2.075 25.144 1.00 94.75 73 VAL A CA 1
ATOM 576 C C . VAL A 1 73 ? -15.418 -2.876 23.887 1.00 94.75 73 VAL A C 1
ATOM 578 O O . VAL A 1 73 ? -16.589 -3.125 23.589 1.00 94.75 73 VAL A O 1
ATOM 581 N N . VAL A 1 74 ? -14.386 -3.279 23.149 1.00 97.12 74 VAL A N 1
ATOM 582 C CA . VAL A 1 74 ? -14.520 -4.202 22.019 1.00 97.12 74 VAL A CA 1
ATOM 583 C C . VAL A 1 74 ? -13.835 -5.504 22.386 1.00 97.12 74 VAL A C 1
ATOM 585 O O . VAL A 1 74 ? -12.644 -5.503 22.686 1.00 97.12 74 VAL A O 1
ATOM 588 N N . LEU A 1 75 ? -14.576 -6.604 22.367 1.00 97.75 75 LEU A N 1
ATOM 589 C CA . LEU A 1 75 ? -14.092 -7.925 22.742 1.00 97.75 75 LEU A CA 1
ATOM 590 C C . LEU A 1 75 ? -13.768 -8.747 21.497 1.00 97.75 75 LEU A C 1
ATOM 592 O O . LEU A 1 75 ? -14.515 -8.760 20.520 1.00 97.75 75 LEU A O 1
ATOM 596 N N . ASP A 1 76 ? -12.641 -9.443 21.532 1.00 96.88 76 ASP A N 1
ATOM 597 C CA . ASP A 1 76 ? -12.266 -10.411 20.512 1.00 96.88 76 ASP A CA 1
ATOM 598 C C . ASP A 1 76 ? -13.163 -11.653 20.603 1.00 96.88 76 ASP A C 1
ATOM 600 O O . ASP A 1 76 ? -13.346 -12.217 21.682 1.00 96.88 76 ASP A O 1
ATOM 604 N N . ASP A 1 77 ? -13.711 -12.083 19.464 1.00 95.56 77 ASP A N 1
ATOM 605 C CA . ASP A 1 77 ? -14.693 -13.170 19.400 1.00 95.56 77 ASP A CA 1
ATOM 606 C C . ASP A 1 77 ? -14.149 -14.515 19.924 1.00 95.56 77 ASP A C 1
ATOM 608 O O . ASP A 1 77 ? -14.916 -15.329 20.436 1.00 95.56 77 ASP A O 1
ATOM 612 N N . GLU A 1 78 ? -12.839 -14.766 19.800 1.00 93.19 78 GLU A N 1
ATOM 613 C CA . GLU A 1 78 ? -12.218 -16.041 20.184 1.00 93.19 78 GLU A CA 1
ATOM 614 C C . GLU A 1 78 ? -11.716 -16.037 21.631 1.00 93.19 78 GLU A C 1
ATOM 616 O O . GLU A 1 78 ? -11.985 -16.961 22.400 1.00 93.19 78 GLU A O 1
ATOM 621 N N . SER A 1 79 ? -10.957 -15.008 22.006 1.00 94.81 79 SER A N 1
ATOM 622 C CA . SER A 1 79 ? -10.307 -14.916 23.316 1.00 94.81 79 SER A CA 1
ATOM 623 C C . SER A 1 79 ? -11.185 -14.279 24.393 1.00 94.81 79 SER A C 1
ATOM 625 O O . SER A 1 79 ? -10.909 -14.459 25.581 1.00 94.81 79 SER A O 1
ATOM 627 N N . GLY A 1 80 ? -12.208 -13.510 24.004 1.00 93.50 80 GLY A N 1
ATOM 628 C CA . GLY A 1 80 ? -13.002 -12.675 24.910 1.00 93.50 80 GLY A CA 1
ATOM 629 C C . GLY A 1 80 ? -12.216 -11.521 25.544 1.00 93.50 80 GLY A C 1
ATOM 630 O O . GLY A 1 80 ? -12.728 -10.862 26.446 1.00 93.50 80 GLY A O 1
ATOM 631 N N . GLY A 1 81 ? -10.967 -11.293 25.123 1.00 95.56 81 GLY A N 1
ATOM 632 C CA . GLY A 1 81 ? -10.134 -10.187 25.587 1.00 95.56 81 GLY A CA 1
ATOM 633 C C . GLY A 1 81 ? -10.447 -8.883 24.858 1.00 95.56 81 GLY A C 1
ATOM 634 O O . GLY A 1 81 ? -10.988 -8.897 23.754 1.00 95.56 81 GLY A O 1
ATOM 635 N N . GLU A 1 82 ? -10.080 -7.750 25.458 1.00 96.88 82 GLU A N 1
ATOM 636 C CA . GLU A 1 82 ? -10.217 -6.445 24.806 1.00 96.88 82 GLU A CA 1
ATOM 637 C C . GLU A 1 82 ? -9.309 -6.347 23.570 1.00 96.88 82 GLU A C 1
ATOM 639 O O . GLU A 1 82 ? -8.131 -6.718 23.598 1.00 96.88 82 GLU A O 1
ATOM 644 N N . VAL A 1 83 ? -9.866 -5.839 22.474 1.00 96.75 83 VAL A N 1
ATOM 645 C CA . VAL A 1 83 ? -9.145 -5.588 21.231 1.00 96.75 83 VAL A CA 1
ATOM 646 C C . VAL 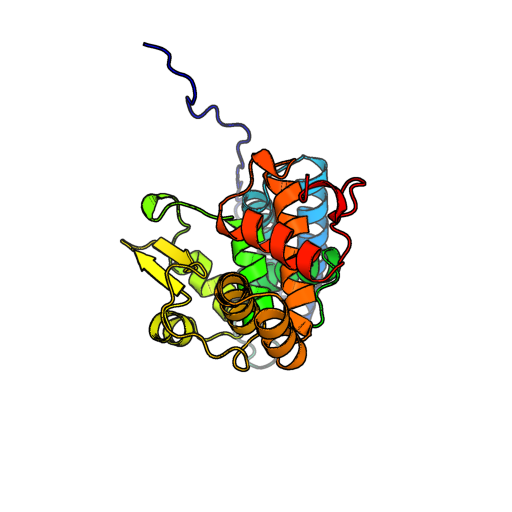A 1 83 ? -8.321 -4.315 21.347 1.00 96.75 83 VAL A C 1
ATOM 648 O O . VAL A 1 83 ? -8.857 -3.237 21.557 1.00 96.75 83 VAL A O 1
ATOM 651 N N . ASP A 1 84 ? -7.015 -4.419 21.106 1.00 94.62 84 ASP A N 1
ATOM 652 C CA . ASP A 1 84 ? -6.135 -3.252 21.047 1.00 94.62 84 ASP A CA 1
ATOM 653 C C . ASP A 1 84 ? -6.522 -2.316 19.871 1.00 94.62 84 ASP A C 1
ATOM 655 O O . ASP A 1 84 ? -6.675 -2.796 18.738 1.00 94.62 84 ASP A O 1
ATOM 659 N N . PRO A 1 85 ? -6.612 -0.984 20.077 1.00 93.06 85 PRO A N 1
ATOM 660 C CA . PRO A 1 85 ? -6.820 -0.005 19.005 1.00 93.06 85 PRO A CA 1
ATOM 661 C C . PRO A 1 85 ? -5.859 -0.147 17.814 1.00 93.06 85 PRO A C 1
ATOM 663 O O . PRO A 1 85 ? -6.211 0.183 16.682 1.00 93.06 85 PRO A O 1
ATOM 666 N N . VAL A 1 86 ? -4.644 -0.653 18.034 1.00 91.69 86 VAL A N 1
ATOM 667 C CA . VAL A 1 86 ? -3.679 -0.966 16.974 1.00 91.69 86 VAL A CA 1
ATOM 668 C C . VAL A 1 86 ? -4.262 -1.963 15.971 1.00 91.69 86 VAL A C 1
ATOM 670 O O . VAL A 1 86 ? -4.126 -1.737 14.770 1.00 91.69 86 VAL A O 1
ATOM 673 N N . ARG A 1 87 ? -4.990 -2.992 16.426 1.00 93.12 87 ARG A N 1
ATOM 674 C CA . ARG A 1 87 ? -5.644 -3.972 15.541 1.00 93.12 87 ARG A CA 1
ATOM 675 C C . ARG A 1 87 ? -6.711 -3.321 14.660 1.00 93.12 87 ARG A C 1
ATOM 677 O O . ARG A 1 87 ? -6.865 -3.705 13.504 1.00 93.12 87 ARG A O 1
ATOM 684 N N . VAL A 1 88 ? -7.409 -2.310 15.175 1.00 95.75 88 VAL A N 1
ATOM 685 C CA . VAL A 1 88 ? -8.399 -1.526 14.416 1.00 95.75 88 VAL A CA 1
ATOM 686 C C . VAL A 1 88 ? -7.725 -0.738 13.296 1.00 95.75 88 VAL A C 1
ATOM 688 O O . VAL A 1 88 ? -8.204 -0.718 12.163 1.00 95.75 88 VAL A O 1
ATOM 691 N N . LEU A 1 89 ? -6.588 -0.108 13.599 1.00 94.56 89 LEU A N 1
ATOM 692 C CA . LEU A 1 89 ? -5.800 0.614 12.602 1.00 94.56 89 LEU A CA 1
ATOM 693 C C . LEU A 1 89 ? -5.229 -0.329 11.538 1.00 94.56 89 LEU A C 1
ATOM 695 O O . LEU A 1 89 ? -5.168 0.039 10.367 1.00 94.56 89 LEU A O 1
ATOM 699 N N . ASP A 1 90 ? -4.820 -1.534 11.926 1.00 92.75 90 ASP A N 1
ATOM 700 C CA . ASP A 1 90 ? -4.327 -2.541 10.986 1.00 92.75 90 ASP A CA 1
ATOM 701 C C . ASP A 1 90 ? -5.446 -3.087 10.091 1.00 92.75 90 ASP A C 1
ATOM 703 O O . ASP A 1 90 ? -5.224 -3.285 8.897 1.00 92.75 90 ASP A O 1
ATOM 707 N N . GLU A 1 91 ? -6.671 -3.228 10.605 1.00 95.31 91 GLU A N 1
ATOM 708 C CA . GLU A 1 91 ? -7.836 -3.514 9.762 1.00 95.31 91 GLU A CA 1
ATOM 709 C C . GLU A 1 91 ? -8.100 -2.381 8.767 1.00 95.31 91 GLU A C 1
ATOM 711 O O . GLU A 1 91 ? -8.304 -2.640 7.584 1.00 95.31 91 GLU A O 1
ATOM 716 N N . ALA A 1 92 ? -8.036 -1.120 9.203 1.00 96.12 92 ALA A N 1
ATOM 717 C CA . ALA A 1 92 ? -8.199 0.016 8.300 1.00 96.12 92 ALA A CA 1
ATOM 718 C C . ALA A 1 92 ? -7.144 0.016 7.177 1.00 96.12 92 ALA A C 1
ATOM 720 O O . ALA A 1 92 ? -7.482 0.279 6.024 1.00 96.12 92 ALA A O 1
ATOM 721 N N . ARG A 1 93 ? -5.883 -0.337 7.485 1.00 94.19 93 ARG A N 1
ATOM 722 C CA . ARG A 1 93 ? -4.828 -0.524 6.469 1.00 94.19 93 ARG A CA 1
ATOM 723 C C . ARG A 1 93 ? -5.194 -1.614 5.468 1.00 94.19 93 ARG A C 1
ATOM 725 O O . ARG A 1 93 ? -5.038 -1.388 4.275 1.00 94.19 93 ARG A O 1
ATOM 732 N N . ARG A 1 94 ? -5.681 -2.767 5.940 1.00 94.19 94 ARG A N 1
ATOM 733 C CA . ARG A 1 94 ? -6.102 -3.882 5.074 1.00 94.19 94 ARG A CA 1
ATOM 734 C C . ARG A 1 94 ? -7.236 -3.481 4.145 1.00 94.19 94 ARG A C 1
ATOM 736 O O . ARG A 1 94 ? -7.127 -3.670 2.945 1.00 94.19 94 ARG A O 1
ATOM 743 N N . VAL A 1 95 ? -8.275 -2.847 4.683 1.00 96.06 95 VAL A N 1
ATOM 744 C CA . VAL A 1 95 ? -9.421 -2.383 3.890 1.00 96.06 95 VAL A CA 1
ATOM 745 C C . VAL A 1 95 ? -8.986 -1.394 2.809 1.00 96.06 95 VAL A C 1
ATOM 747 O O . VAL A 1 95 ? -9.449 -1.483 1.676 1.00 96.06 95 VAL A O 1
ATOM 750 N N . LEU A 1 96 ? -8.087 -0.461 3.132 1.00 94.94 96 LEU A N 1
ATOM 751 C CA . LEU A 1 96 ? -7.548 0.465 2.138 1.00 94.94 96 LEU A CA 1
ATOM 752 C C . LEU A 1 96 ? -6.666 -0.231 1.098 1.00 94.94 96 LEU A C 1
ATOM 754 O O . LEU A 1 96 ? -6.755 0.105 -0.080 1.00 94.94 96 LEU A O 1
ATOM 758 N N . ALA A 1 97 ? -5.839 -1.186 1.524 1.00 92.38 97 ALA A N 1
ATOM 759 C CA . ALA A 1 97 ? -4.999 -1.973 0.634 1.00 92.38 97 ALA A CA 1
ATOM 760 C C . ALA A 1 97 ? -5.841 -2.750 -0.387 1.00 92.38 97 ALA A C 1
ATOM 762 O O . ALA A 1 97 ? -5.610 -2.606 -1.587 1.00 92.38 97 ALA A O 1
ATOM 763 N N . ASP A 1 98 ? -6.859 -3.477 0.083 1.00 92.62 98 ASP A N 1
ATOM 764 C CA . ASP A 1 98 ? -7.823 -4.190 -0.761 1.00 92.62 98 ASP A CA 1
ATOM 765 C C . ASP A 1 98 ? -8.459 -3.230 -1.776 1.00 92.62 98 ASP A C 1
ATOM 767 O O . ASP A 1 98 ? -8.504 -3.505 -2.971 1.00 92.62 98 ASP A O 1
ATOM 771 N N . ALA A 1 99 ? -8.881 -2.052 -1.317 1.00 92.75 99 ALA A N 1
ATOM 772 C CA . ALA A 1 99 ? -9.592 -1.097 -2.154 1.00 92.75 99 ALA A CA 1
ATOM 773 C C . ALA A 1 99 ? -8.704 -0.422 -3.222 1.00 92.75 99 ALA A C 1
ATOM 775 O O . ALA A 1 99 ? -9.224 0.053 -4.234 1.00 92.75 99 ALA A O 1
ATOM 776 N N . VAL A 1 100 ? -7.385 -0.347 -3.008 1.00 90.94 100 VAL A N 1
ATOM 777 C CA . VAL A 1 100 ? -6.405 0.102 -4.016 1.00 90.94 100 VAL A CA 1
ATOM 778 C C . VAL A 1 100 ? -6.086 -1.024 -5.004 1.00 90.94 100 VAL A C 1
ATOM 780 O O . VAL A 1 100 ? -5.968 -0.780 -6.203 1.00 90.94 100 VAL A O 1
ATOM 783 N N . VAL A 1 101 ? -5.980 -2.263 -4.519 1.00 89.44 101 VAL A N 1
ATOM 784 C CA . VAL A 1 101 ? -5.775 -3.451 -5.362 1.00 89.44 101 VAL A CA 1
ATOM 785 C C . VAL A 1 101 ? -6.957 -3.670 -6.313 1.00 89.44 101 VAL A C 1
ATOM 787 O O . VAL A 1 101 ? -6.749 -3.955 -7.492 1.00 89.44 101 VAL A O 1
ATOM 790 N N . GLU A 1 102 ? -8.187 -3.500 -5.824 1.00 89.56 102 GLU A N 1
ATOM 791 C CA . GLU A 1 102 ? -9.407 -3.558 -6.636 1.00 89.56 102 GLU A CA 1
ATOM 792 C C . GLU A 1 102 ? -9.470 -2.422 -7.664 1.00 89.56 102 GLU A C 1
ATOM 794 O O . GLU A 1 102 ? -9.804 -2.655 -8.821 1.00 89.56 102 GLU A O 1
ATOM 799 N N . GLU A 1 103 ? -9.123 -1.196 -7.266 1.00 88.06 103 GLU A N 1
ATOM 800 C CA . GLU A 1 103 ? -9.165 -0.026 -8.149 1.00 88.06 103 GLU A CA 1
ATOM 801 C C . GLU A 1 103 ? -8.232 -0.148 -9.352 1.00 88.06 103 GLU A C 1
ATOM 803 O O . GLU A 1 103 ? -8.630 0.169 -10.471 1.00 88.06 103 GLU A O 1
ATOM 808 N N . PHE A 1 104 ? -6.997 -0.600 -9.130 1.00 86.06 104 PHE A N 1
ATOM 809 C CA . PHE A 1 104 ? -6.029 -0.751 -10.213 1.00 86.06 104 PHE A CA 1
ATOM 810 C C . PHE A 1 104 ? -6.190 -2.064 -10.992 1.00 86.06 104 PHE A C 1
ATOM 812 O O . PHE A 1 104 ? -5.384 -2.329 -11.882 1.00 86.06 104 PHE A O 1
ATOM 819 N N . ASP A 1 105 ? -7.212 -2.872 -10.681 1.00 86.12 105 ASP A N 1
ATOM 820 C CA . ASP A 1 105 ? -7.462 -4.189 -11.282 1.00 86.12 105 ASP A CA 1
ATOM 821 C C . ASP A 1 105 ? -6.225 -5.108 -11.216 1.00 86.12 105 ASP A C 1
ATOM 823 O O . ASP A 1 105 ? -5.784 -5.721 -12.190 1.00 86.12 105 ASP A O 1
ATOM 827 N N . VAL A 1 106 ? -5.610 -5.169 -10.030 1.00 87.75 106 VAL A N 1
ATOM 828 C CA . VAL A 1 106 ? -4.359 -5.907 -9.777 1.00 87.75 106 VAL A CA 1
ATOM 829 C C . VAL A 1 106 ? -4.517 -7.025 -8.743 1.00 87.75 106 VAL A C 1
ATOM 831 O O . VAL A 1 106 ? -3.540 -7.460 -8.137 1.00 87.75 106 VAL A O 1
ATOM 834 N N . GLY A 1 107 ? -5.734 -7.547 -8.563 1.00 85.12 107 GLY A N 1
ATOM 835 C CA . GLY A 1 107 ? -6.032 -8.632 -7.612 1.00 85.12 107 GLY A CA 1
ATOM 836 C C . GLY A 1 107 ? -5.285 -9.954 -7.856 1.00 85.12 107 GLY A C 1
ATOM 837 O O . GLY A 1 107 ? -5.326 -10.838 -7.009 1.00 85.12 107 GLY A O 1
ATOM 838 N N . GLY A 1 108 ? -4.602 -10.099 -8.997 1.00 89.00 108 GLY A N 1
ATOM 839 C CA . GLY A 1 108 ? -3.749 -11.248 -9.319 1.00 89.00 108 GLY A CA 1
ATOM 840 C C . GLY A 1 108 ? -2.282 -11.117 -8.891 1.00 89.00 108 GLY A C 1
ATOM 841 O O . GLY A 1 108 ? -1.493 -11.995 -9.231 1.00 89.00 108 GLY A O 1
ATOM 842 N N . LEU A 1 109 ? -1.894 -10.028 -8.217 1.00 94.06 109 LEU A N 1
ATOM 843 C CA . LEU A 1 109 ? -0.536 -9.861 -7.697 1.00 94.06 109 LEU A CA 1
ATOM 844 C C . LEU A 1 109 ? -0.283 -10.735 -6.472 1.00 94.06 109 LEU A C 1
ATOM 846 O O . LEU A 1 109 ? -1.172 -10.935 -5.647 1.00 94.06 109 LEU A O 1
ATOM 850 N N . ASP A 1 110 ? 0.964 -11.182 -6.323 1.00 95.06 110 ASP A N 1
ATOM 851 C CA . ASP A 1 110 ? 1.415 -11.704 -5.037 1.00 95.06 110 ASP A CA 1
ATOM 852 C C . ASP A 1 110 ? 1.551 -10.590 -3.989 1.00 95.06 110 ASP A C 1
ATOM 854 O O . ASP A 1 110 ? 1.535 -9.390 -4.293 1.00 95.06 110 ASP A O 1
ATOM 858 N N . GLU A 1 111 ? 1.702 -10.989 -2.729 1.00 94.88 111 GLU A N 1
ATOM 859 C CA . GLU A 1 111 ? 1.726 -10.080 -1.590 1.00 94.88 111 GLU A CA 1
ATOM 860 C C . GLU A 1 111 ? 2.867 -9.056 -1.696 1.00 94.88 111 GLU A C 1
ATOM 862 O O . GLU A 1 111 ? 2.686 -7.893 -1.326 1.00 94.88 111 GLU A O 1
ATOM 867 N N . ARG A 1 112 ? 4.032 -9.439 -2.244 1.00 96.75 112 ARG A N 1
ATOM 868 C CA . ARG A 1 112 ? 5.181 -8.531 -2.425 1.00 96.75 112 ARG A CA 1
ATOM 869 C C . ARG A 1 112 ? 4.924 -7.507 -3.523 1.00 96.75 112 ARG A C 1
ATOM 871 O O . ARG A 1 112 ? 5.267 -6.338 -3.348 1.00 96.75 112 ARG A O 1
ATOM 878 N N . GLY A 1 113 ? 4.311 -7.920 -4.629 1.00 96.94 113 GLY A N 1
ATOM 879 C CA . GLY A 1 113 ? 3.862 -7.044 -5.703 1.00 96.94 113 GLY A CA 1
ATOM 880 C C . GLY A 1 113 ? 2.811 -6.051 -5.211 1.00 96.94 113 GLY A C 1
ATOM 881 O O . GLY A 1 113 ? 2.958 -4.847 -5.434 1.00 96.94 113 GLY A O 1
ATOM 882 N N . ALA A 1 114 ? 1.808 -6.528 -4.470 1.00 96.38 114 ALA A N 1
ATOM 883 C CA . ALA A 1 114 ? 0.788 -5.684 -3.852 1.00 96.38 114 ALA A CA 1
ATOM 884 C C . ALA A 1 114 ? 1.410 -4.681 -2.868 1.00 96.38 114 ALA A C 1
ATOM 886 O O . ALA A 1 114 ? 1.135 -3.484 -2.944 1.00 96.38 114 ALA A O 1
ATOM 887 N N . PHE A 1 115 ? 2.317 -5.131 -1.995 1.00 97.50 115 PHE A N 1
ATOM 888 C CA . PHE A 1 115 ? 3.047 -4.258 -1.076 1.00 97.50 115 PHE A CA 1
ATOM 889 C C . PHE A 1 115 ? 3.866 -3.193 -1.805 1.00 97.50 115 PHE A C 1
ATOM 891 O O . PHE A 1 115 ? 3.820 -2.016 -1.437 1.00 97.50 115 PHE A O 1
ATOM 898 N N . TYR A 1 116 ? 4.592 -3.587 -2.851 1.00 98.00 116 TYR A N 1
ATOM 899 C CA . TYR A 1 116 ? 5.386 -2.665 -3.649 1.00 98.00 116 TYR A CA 1
ATOM 900 C C . TYR A 1 116 ? 4.499 -1.596 -4.294 1.00 98.00 116 TYR A C 1
ATOM 902 O O . TYR A 1 116 ? 4.784 -0.403 -4.167 1.00 98.00 116 TYR A O 1
ATOM 910 N N . LEU A 1 117 ? 3.387 -2.001 -4.916 1.00 97.38 117 LEU A N 1
ATOM 911 C CA . LEU A 1 117 ? 2.407 -1.077 -5.479 1.00 97.38 117 LEU A CA 1
ATOM 912 C C . LEU A 1 117 ? 1.836 -0.140 -4.414 1.00 97.38 117 LEU A C 1
ATOM 914 O O . LEU A 1 117 ? 1.837 1.065 -4.629 1.00 97.38 117 LEU A O 1
ATOM 918 N N . LEU A 1 118 ? 1.394 -0.657 -3.267 1.00 96.81 118 LEU A N 1
ATOM 919 C CA . LEU A 1 118 ? 0.794 0.140 -2.194 1.00 96.81 118 LEU A CA 1
ATOM 920 C C . LEU A 1 118 ? 1.781 1.147 -1.608 1.00 96.81 118 LEU A C 1
ATOM 922 O O . LEU A 1 118 ? 1.436 2.311 -1.406 1.00 96.81 118 LEU A O 1
ATOM 926 N N . TYR A 1 119 ? 3.036 0.748 -1.397 1.00 97.56 119 TYR A N 1
ATOM 927 C CA . TYR A 1 119 ? 4.080 1.679 -0.984 1.00 97.56 119 TYR A CA 1
ATOM 928 C C . TYR A 1 119 ? 4.250 2.794 -2.020 1.00 97.56 119 TYR A C 1
ATOM 930 O O . TYR A 1 119 ? 4.274 3.977 -1.666 1.00 97.56 119 TYR A O 1
ATOM 938 N N . ARG A 1 120 ? 4.353 2.441 -3.311 1.00 97.00 120 ARG A N 1
ATOM 939 C CA . ARG A 1 120 ? 4.463 3.434 -4.385 1.00 97.00 120 ARG A CA 1
ATOM 940 C C . ARG A 1 120 ? 3.192 4.272 -4.482 1.00 97.00 120 ARG A C 1
ATOM 942 O O . ARG A 1 120 ? 3.307 5.466 -4.704 1.00 97.00 120 ARG A O 1
ATOM 949 N N . TYR A 1 121 ? 2.010 3.732 -4.228 1.00 95.00 121 TYR A N 1
ATOM 950 C CA . TYR A 1 121 ? 0.750 4.466 -4.225 1.00 95.00 121 TYR A CA 1
ATOM 951 C C . TYR A 1 121 ? 0.689 5.503 -3.101 1.00 95.00 121 TYR A C 1
ATOM 953 O O . TYR A 1 121 ? 0.435 6.671 -3.377 1.00 95.00 121 TYR A O 1
ATOM 961 N N . TYR A 1 122 ? 1.032 5.148 -1.861 1.00 94.31 122 TYR A N 1
ATOM 962 C CA . TYR A 1 122 ? 0.965 6.080 -0.727 1.00 94.31 122 TYR A CA 1
ATOM 963 C C . TYR A 1 122 ? 2.143 7.053 -0.675 1.00 94.31 122 TYR A C 1
ATOM 965 O O . TYR A 1 122 ? 1.954 8.263 -0.531 1.00 94.31 122 TYR A O 1
ATOM 973 N N . TYR A 1 123 ? 3.364 6.552 -0.859 1.00 94.69 123 TYR A N 1
ATOM 974 C CA . TYR A 1 123 ? 4.593 7.302 -0.583 1.00 94.69 123 TYR A CA 1
ATOM 975 C C . TYR A 1 123 ? 5.385 7.679 -1.838 1.00 94.69 123 TYR A C 1
ATOM 977 O O . TYR A 1 123 ? 6.201 8.601 -1.804 1.00 94.69 123 TYR A O 1
ATOM 985 N N . GLY A 1 124 ? 5.143 7.001 -2.961 1.00 94.88 124 GLY A N 1
ATOM 986 C CA . GLY A 1 124 ? 5.801 7.276 -4.235 1.00 94.88 124 GLY A CA 1
ATOM 987 C C . GLY A 1 124 ? 7.248 6.806 -4.261 1.00 94.88 124 GLY A C 1
ATOM 988 O O . GLY A 1 124 ? 7.583 5.690 -3.853 1.00 94.88 124 GLY A O 1
ATOM 989 N N . TYR A 1 125 ? 8.118 7.676 -4.765 1.00 95.06 125 TYR A N 1
ATOM 990 C CA . TYR A 1 125 ? 9.551 7.425 -4.923 1.00 95.06 125 TYR A CA 1
ATOM 991 C C . TYR A 1 125 ? 10.353 8.456 -4.117 1.00 95.06 125 TYR A C 1
ATOM 993 O O . TYR A 1 125 ? 11.037 9.305 -4.696 1.00 95.06 125 TYR A O 1
ATOM 1001 N N . PRO A 1 126 ? 10.219 8.458 -2.778 1.00 94.31 126 PRO A N 1
ATOM 1002 C CA . PRO A 1 126 ? 10.848 9.467 -1.944 1.00 94.31 126 PRO A CA 1
ATOM 1003 C C . PRO A 1 126 ? 12.370 9.294 -1.922 1.00 94.31 126 PRO A C 1
ATOM 1005 O O . PRO A 1 126 ? 12.905 8.195 -2.064 1.00 94.31 126 PRO A O 1
ATOM 1008 N N . SER A 1 127 ? 13.089 10.386 -1.659 1.00 91.50 127 SER A N 1
ATOM 1009 C CA . SER A 1 127 ? 14.496 10.288 -1.262 1.00 91.50 127 SER A CA 1
ATOM 1010 C C . SER A 1 127 ? 14.616 9.607 0.106 1.00 91.50 127 SER A C 1
ATOM 1012 O O . SER A 1 127 ? 13.671 9.623 0.898 1.00 91.50 127 SER A O 1
ATOM 1014 N N . ARG A 1 128 ? 15.803 9.086 0.449 1.00 90.88 128 ARG A N 1
ATOM 1015 C CA . ARG A 1 128 ? 16.046 8.413 1.744 1.00 90.88 128 ARG A CA 1
ATOM 1016 C C . ARG A 1 128 ? 15.615 9.249 2.956 1.00 90.88 128 ARG A C 1
ATOM 1018 O O . ARG A 1 128 ? 15.088 8.713 3.923 1.00 90.88 128 ARG A O 1
ATOM 1025 N N . SER A 1 129 ? 15.825 10.567 2.919 1.00 89.06 129 SER A N 1
ATOM 1026 C CA . SER A 1 129 ? 15.424 11.470 4.005 1.00 89.06 129 SER A CA 1
ATOM 1027 C C . SER A 1 129 ? 13.948 11.869 3.965 1.00 89.06 129 SER A C 1
ATOM 1029 O O . SER A 1 129 ? 13.419 12.264 4.997 1.00 89.06 129 SER A O 1
ATOM 1031 N N . GLY A 1 130 ? 13.293 11.783 2.804 1.00 90.88 130 GLY A N 1
ATOM 1032 C CA . GLY A 1 130 ? 11.860 12.051 2.633 1.00 90.88 130 GLY A CA 1
ATOM 1033 C C . GLY A 1 130 ? 10.971 10.809 2.735 1.00 90.88 130 GLY A C 1
ATOM 1034 O O . GLY A 1 130 ? 9.767 10.915 2.541 1.00 90.88 130 GLY A O 1
ATOM 1035 N N . SER A 1 131 ? 11.553 9.638 2.996 1.00 94.88 131 SER A N 1
ATOM 1036 C CA . SER A 1 131 ? 10.838 8.359 3.078 1.00 94.88 131 SER A CA 1
ATOM 1037 C C . SER A 1 131 ? 10.007 8.254 4.361 1.00 94.88 131 SER A C 1
ATOM 1039 O O . SER A 1 131 ? 10.426 8.838 5.357 1.00 94.88 131 SER A O 1
ATOM 1041 N N . PRO A 1 132 ? 8.874 7.534 4.384 1.00 95.56 132 PRO A N 1
ATOM 1042 C CA . PRO A 1 132 ? 8.042 7.371 5.583 1.00 95.56 132 PRO A CA 1
ATOM 1043 C C . PRO A 1 132 ? 8.795 6.737 6.759 1.00 95.56 132 PRO A C 1
ATOM 1045 O O . PRO A 1 132 ? 9.870 6.145 6.592 1.00 95.56 132 PRO A O 1
ATOM 1048 N N . ASP A 1 133 ? 8.225 6.866 7.957 1.00 95.88 133 ASP A N 1
ATOM 1049 C CA . ASP A 1 133 ? 8.794 6.260 9.158 1.00 95.88 133 ASP A CA 1
ATOM 1050 C C . ASP A 1 133 ? 8.765 4.729 9.058 1.00 95.88 133 ASP A C 1
ATOM 1052 O O . ASP A 1 133 ? 7.848 4.128 8.496 1.00 95.88 133 ASP A O 1
ATOM 1056 N N . TRP A 1 134 ? 9.794 4.082 9.611 1.00 96.06 134 TRP A N 1
ATOM 1057 C CA . TRP A 1 134 ? 9.962 2.630 9.523 1.00 96.06 134 TRP A CA 1
ATOM 1058 C C . TRP A 1 134 ? 8.732 1.874 10.024 1.00 96.06 134 TRP A C 1
ATOM 1060 O O . TRP A 1 134 ? 8.301 0.920 9.387 1.00 96.06 134 TRP A O 1
ATOM 1070 N N . GLU A 1 135 ? 8.152 2.316 11.138 1.00 94.00 135 GLU A N 1
ATOM 1071 C CA . GLU A 1 135 ? 7.009 1.638 11.746 1.00 94.00 135 GLU A CA 1
ATOM 1072 C C . GLU A 1 135 ? 5.747 1.719 10.873 1.00 94.00 135 GLU A C 1
ATOM 1074 O O . GLU A 1 135 ? 4.968 0.769 10.838 1.00 94.00 135 GLU A O 1
ATOM 1079 N N . GLU A 1 136 ? 5.556 2.801 10.114 1.00 92.69 136 GLU A N 1
ATOM 1080 C CA . GLU A 1 136 ? 4.420 2.924 9.191 1.00 92.69 136 GLU A CA 1
ATOM 1081 C C . GLU A 1 136 ? 4.519 1.897 8.061 1.00 92.69 136 GLU A C 1
ATOM 1083 O O . GLU A 1 136 ? 3.555 1.183 7.777 1.00 92.69 136 GLU A O 1
ATOM 1088 N N . VAL A 1 137 ? 5.710 1.771 7.467 1.00 96.38 137 VAL A N 1
ATOM 1089 C CA . VAL A 1 137 ? 5.974 0.803 6.394 1.00 96.38 137 VAL A CA 1
ATOM 1090 C C . VAL A 1 137 ? 5.946 -0.624 6.926 1.00 96.38 137 VAL A C 1
ATOM 1092 O O . VAL A 1 137 ? 5.353 -1.496 6.299 1.00 96.38 137 VAL A O 1
ATOM 1095 N N . ARG A 1 138 ? 6.512 -0.860 8.115 1.00 96.12 138 ARG A N 1
ATOM 1096 C CA . ARG A 1 138 ? 6.470 -2.158 8.794 1.00 96.12 138 ARG A CA 1
ATOM 1097 C C . ARG A 1 138 ? 5.030 -2.624 9.004 1.00 96.12 138 ARG A C 1
ATOM 1099 O O . ARG A 1 138 ? 4.721 -3.779 8.727 1.00 96.12 138 ARG A O 1
ATOM 1106 N N . ARG A 1 139 ? 4.132 -1.739 9.444 1.00 93.69 139 ARG A N 1
ATOM 1107 C CA . ARG A 1 139 ? 2.708 -2.073 9.603 1.00 93.69 139 ARG A CA 1
ATOM 1108 C C . ARG A 1 139 ? 2.006 -2.328 8.277 1.00 93.69 139 ARG A C 1
ATOM 1110 O O . ARG A 1 139 ? 1.132 -3.186 8.232 1.00 93.69 139 ARG A O 1
ATOM 1117 N N . LEU A 1 140 ? 2.393 -1.637 7.204 1.00 94.25 140 LEU A N 1
ATOM 1118 C CA . LEU A 1 140 ? 1.890 -1.946 5.865 1.00 94.25 140 LEU A CA 1
ATOM 1119 C C . LEU A 1 140 ? 2.316 -3.357 5.415 1.00 94.25 140 LEU A C 1
ATOM 1121 O O . LEU A 1 140 ? 1.473 -4.094 4.913 1.00 94.25 140 LEU A O 1
ATOM 1125 N N . CYS A 1 141 ? 3.567 -3.771 5.664 1.00 95.31 141 CYS A N 1
ATOM 1126 C CA . CYS A 1 141 ? 4.011 -5.150 5.406 1.00 95.31 141 CYS A CA 1
ATOM 1127 C C . CYS A 1 141 ? 3.151 -6.167 6.169 1.00 95.31 141 CYS A C 1
ATOM 1129 O O . CYS A 1 141 ? 2.608 -7.099 5.579 1.00 95.31 141 CYS A O 1
ATOM 1131 N N . LEU A 1 142 ? 2.995 -5.963 7.481 1.00 94.38 142 LEU A N 1
ATOM 1132 C CA . LEU A 1 142 ? 2.260 -6.880 8.357 1.00 94.38 142 LEU A CA 1
ATOM 1133 C C . LEU A 1 142 ? 0.768 -6.956 8.008 1.00 94.38 142 LEU A C 1
ATOM 1135 O O . LEU A 1 142 ? 0.162 -8.024 8.105 1.00 94.38 142 LEU A O 1
ATOM 1139 N N . ALA A 1 143 ? 0.170 -5.842 7.575 1.00 90.06 143 ALA A N 1
ATOM 1140 C CA . ALA A 1 143 ? -1.212 -5.814 7.109 1.00 90.06 143 ALA A CA 1
ATOM 1141 C C . ALA A 1 143 ? -1.430 -6.782 5.934 1.00 90.06 143 ALA A C 1
ATOM 1143 O O . ALA A 1 143 ? -2.466 -7.445 5.899 1.00 90.06 143 ALA A O 1
ATOM 1144 N N . LEU A 1 144 ? -0.429 -6.916 5.058 1.00 91.25 144 LEU A N 1
ATOM 1145 C CA . LEU A 1 144 ? -0.405 -7.808 3.894 1.00 91.25 144 LEU A CA 1
ATOM 1146 C C . LEU A 1 144 ? 0.160 -9.207 4.199 1.00 91.25 144 LEU A C 1
ATOM 1148 O O . LEU A 1 144 ? 0.356 -9.999 3.286 1.00 91.25 144 LEU A O 1
ATOM 1152 N N . GLY A 1 145 ? 0.448 -9.521 5.467 1.00 92.75 145 GLY A N 1
ATOM 1153 C CA . GLY A 1 145 ? 0.984 -10.826 5.866 1.00 92.75 145 GLY A CA 1
ATOM 1154 C C . GLY A 1 145 ? 2.461 -11.051 5.520 1.00 92.75 145 GLY A C 1
ATOM 1155 O O . GLY A 1 145 ? 2.928 -12.185 5.587 1.00 92.75 145 GLY A O 1
ATOM 1156 N N . LEU A 1 146 ? 3.205 -9.998 5.170 1.00 96.31 146 LEU A N 1
ATOM 1157 C CA . LEU A 1 146 ? 4.631 -10.083 4.848 1.00 96.31 146 LEU A CA 1
ATOM 1158 C C . LEU A 1 146 ? 5.514 -9.976 6.096 1.00 96.31 146 LEU A C 1
ATOM 1160 O O . LEU A 1 146 ? 5.190 -9.256 7.041 1.00 96.31 146 LEU A O 1
ATOM 1164 N N . ASP A 1 147 ? 6.676 -10.631 6.041 1.00 97.12 147 ASP A N 1
ATOM 1165 C CA . ASP A 1 147 ? 7.763 -10.488 7.014 1.00 97.12 147 ASP A CA 1
ATOM 1166 C C . ASP A 1 147 ? 8.660 -9.283 6.645 1.00 97.12 147 ASP A C 1
ATOM 1168 O O . ASP A 1 147 ? 9.414 -9.353 5.667 1.00 97.12 147 ASP A O 1
ATOM 1172 N N . PRO A 1 148 ? 8.599 -8.163 7.391 1.00 97.06 148 PRO A N 1
ATOM 1173 C CA . PRO A 1 148 ? 9.369 -6.967 7.074 1.00 97.06 148 PRO A CA 1
ATOM 1174 C C . PRO A 1 148 ? 10.877 -7.170 7.261 1.00 97.06 148 PRO A C 1
ATOM 1176 O O . PRO A 1 148 ? 11.657 -6.567 6.523 1.00 97.06 148 PRO A O 1
ATOM 1179 N N . GLU A 1 149 ? 11.300 -8.013 8.205 1.00 96.31 149 GLU A N 1
ATOM 1180 C CA . GLU A 1 149 ? 12.710 -8.346 8.403 1.00 96.31 149 GLU A CA 1
ATOM 1181 C C . GLU A 1 149 ? 13.242 -9.218 7.254 1.00 96.31 149 GLU A C 1
ATOM 1183 O O . GLU A 1 149 ? 14.366 -9.009 6.794 1.00 96.31 149 GLU A O 1
ATOM 1188 N N . GLY A 1 150 ? 12.418 -10.127 6.723 1.00 95.94 150 GLY A N 1
ATOM 1189 C CA . GLY A 1 150 ? 12.721 -10.889 5.508 1.00 95.94 150 GLY A CA 1
ATOM 1190 C C . GLY A 1 150 ? 12.931 -9.990 4.284 1.00 95.94 150 GLY A C 1
ATOM 1191 O O . GLY A 1 150 ? 13.952 -10.093 3.603 1.00 95.94 150 GLY A O 1
ATOM 1192 N N . LEU A 1 151 ? 12.024 -9.033 4.048 1.00 96.75 151 LEU A N 1
ATOM 1193 C CA . LEU A 1 151 ? 12.163 -8.059 2.951 1.00 96.75 151 LEU A CA 1
ATOM 1194 C C . LEU A 1 151 ? 13.405 -7.166 3.097 1.00 96.75 151 LEU A C 1
ATOM 1196 O O . LEU A 1 151 ? 13.984 -6.749 2.089 1.00 96.75 151 LEU A O 1
ATOM 1200 N N . GLU A 1 152 ? 13.801 -6.853 4.337 1.00 96.06 152 GLU A N 1
ATOM 1201 C CA . GLU A 1 152 ? 15.043 -6.129 4.632 1.00 96.06 152 GLU A CA 1
ATOM 1202 C C . GLU A 1 152 ? 16.278 -6.989 4.335 1.00 96.06 152 GLU A C 1
ATOM 1204 O O . GLU A 1 152 ? 17.211 -6.518 3.683 1.00 96.06 152 GLU A O 1
ATOM 1209 N N . GLY A 1 153 ? 16.264 -8.264 4.736 1.00 94.44 153 GLY A N 1
ATOM 1210 C CA . GLY A 1 153 ? 17.337 -9.220 4.453 1.00 94.44 153 GLY A CA 1
ATOM 1211 C C . GLY A 1 153 ? 17.566 -9.463 2.957 1.00 94.44 153 GLY A C 1
ATOM 1212 O O . GLY A 1 153 ? 18.702 -9.657 2.531 1.00 94.44 153 GLY A O 1
ATOM 1213 N N . GLU A 1 154 ? 16.506 -9.386 2.154 1.00 93.25 154 GLU A N 1
ATOM 1214 C CA . GLU A 1 154 ? 16.551 -9.519 0.691 1.00 93.25 154 GLU A CA 1
ATOM 1215 C C . GLU A 1 154 ? 16.837 -8.196 -0.043 1.00 93.25 154 GLU A C 1
ATOM 1217 O O . GLU A 1 154 ? 16.911 -8.149 -1.275 1.00 93.25 154 GLU A O 1
ATOM 1222 N N . GLY A 1 155 ? 16.995 -7.101 0.704 1.00 94.31 155 GLY A N 1
ATOM 1223 C CA . GLY A 1 155 ? 17.352 -5.791 0.169 1.00 94.31 155 GLY A CA 1
ATOM 1224 C C . GLY A 1 155 ? 16.238 -5.085 -0.608 1.00 94.31 155 GLY A C 1
ATOM 1225 O O . GLY A 1 155 ? 16.516 -4.077 -1.255 1.00 94.31 155 GLY A O 1
ATOM 1226 N N . LEU A 1 156 ? 14.990 -5.571 -0.562 1.00 97.06 156 LEU A N 1
ATOM 1227 C CA . LEU A 1 156 ? 13.848 -4.859 -1.146 1.00 97.06 156 LEU A CA 1
ATOM 1228 C C . LEU A 1 156 ? 13.430 -3.678 -0.263 1.00 97.06 156 LEU A C 1
ATOM 1230 O O . LEU A 1 156 ? 13.169 -2.587 -0.771 1.00 97.06 156 LEU A O 1
ATOM 1234 N N . LEU A 1 157 ? 13.388 -3.885 1.053 1.00 97.69 157 LEU A N 1
ATOM 1235 C CA . LEU A 1 157 ? 13.050 -2.865 2.041 1.00 97.69 157 LEU A CA 1
ATOM 1236 C C . LEU A 1 157 ? 14.325 -2.367 2.730 1.00 97.69 157 LEU A C 1
ATOM 1238 O O . LEU A 1 157 ? 15.091 -3.152 3.267 1.00 97.69 157 LEU A O 1
ATOM 1242 N N . VAL A 1 158 ? 14.567 -1.058 2.752 1.00 97.25 158 VAL A N 1
ATOM 1243 C CA . VAL A 1 158 ? 15.809 -0.500 3.304 1.00 97.25 158 VAL A CA 1
ATOM 1244 C C . VAL A 1 158 ? 15.520 0.470 4.439 1.00 97.25 158 VAL A C 1
ATOM 1246 O O . VAL A 1 158 ? 14.818 1.470 4.262 1.00 97.25 158 VAL A O 1
ATOM 1249 N N . ARG A 1 159 ? 16.125 0.218 5.606 1.00 96.44 159 ARG A N 1
ATOM 1250 C CA . ARG A 1 159 ? 16.062 1.118 6.760 1.00 96.44 159 ARG A CA 1
ATOM 1251 C C . ARG A 1 159 ? 17.128 2.210 6.676 1.00 96.44 159 ARG A C 1
ATOM 1253 O O . ARG A 1 159 ? 18.312 1.951 6.467 1.00 96.44 159 ARG A O 1
ATOM 1260 N N . TYR A 1 160 ? 16.729 3.458 6.903 1.00 95.62 160 TYR A N 1
ATOM 1261 C CA . TYR A 1 160 ? 17.639 4.601 6.951 1.00 95.62 160 TYR A CA 1
ATOM 1262 C C . TYR A 1 160 ? 17.214 5.600 8.024 1.00 95.62 160 TYR A C 1
ATOM 1264 O O . TYR A 1 160 ? 16.217 6.295 7.874 1.00 95.62 160 TYR A O 1
ATOM 1272 N N . ARG A 1 161 ? 17.994 5.706 9.110 1.00 95.56 161 ARG A N 1
ATOM 1273 C CA . ARG A 1 161 ? 17.774 6.687 10.196 1.00 95.56 161 ARG A CA 1
ATOM 1274 C C . ARG A 1 161 ? 16.324 6.717 10.721 1.00 95.56 161 ARG A C 1
ATOM 1276 O O . ARG A 1 161 ? 15.745 7.786 10.869 1.00 95.56 161 ARG A O 1
ATOM 1283 N N . GLY A 1 162 ? 15.746 5.542 10.976 1.00 95.12 162 GLY A N 1
ATOM 1284 C CA . GLY A 1 162 ? 14.362 5.404 11.453 1.00 95.12 162 GLY A CA 1
ATOM 1285 C C . GLY A 1 162 ? 13.288 5.488 10.364 1.00 95.12 162 GLY A C 1
ATOM 1286 O O . GLY A 1 162 ? 12.117 5.315 10.674 1.00 95.12 162 GLY A O 1
ATOM 1287 N N . ARG A 1 163 ? 13.672 5.696 9.100 1.00 96.81 163 ARG A N 1
ATOM 1288 C CA . ARG A 1 163 ? 12.788 5.704 7.925 1.00 96.81 163 ARG A CA 1
ATOM 1289 C C . ARG A 1 163 ? 12.943 4.431 7.102 1.00 96.81 163 ARG A C 1
ATOM 1291 O O . ARG A 1 163 ? 13.927 3.705 7.272 1.00 96.81 163 ARG A O 1
ATOM 1298 N N . ALA A 1 164 ? 12.001 4.194 6.197 1.00 97.44 164 ALA A N 1
ATOM 1299 C CA . ALA A 1 164 ? 11.978 3.024 5.328 1.00 97.44 164 ALA A CA 1
ATOM 1300 C C . ALA A 1 164 ? 11.665 3.379 3.871 1.00 97.44 164 ALA A C 1
ATOM 1302 O O . ALA A 1 164 ? 10.700 4.092 3.585 1.00 97.44 164 ALA A O 1
ATOM 1303 N N . TYR A 1 165 ? 12.458 2.841 2.944 1.00 97.00 165 TYR A N 1
ATOM 1304 C CA . TYR A 1 165 ? 12.210 2.972 1.509 1.00 97.00 165 TYR A CA 1
ATOM 1305 C C . TYR A 1 165 ? 12.385 1.673 0.750 1.00 97.00 165 TYR A C 1
ATOM 1307 O O . TYR A 1 165 ? 13.123 0.792 1.182 1.00 97.00 165 TYR A O 1
ATOM 1315 N N . LEU A 1 166 ? 11.697 1.577 -0.387 1.00 97.75 166 LEU A N 1
ATOM 1316 C CA . LEU A 1 166 ? 11.849 0.452 -1.297 1.00 97.75 166 LEU A CA 1
ATOM 1317 C C . LEU A 1 166 ? 12.986 0.703 -2.275 1.00 97.75 166 LEU A C 1
ATOM 1319 O O . LEU A 1 166 ? 13.008 1.729 -2.968 1.00 97.75 166 LEU A O 1
ATOM 1323 N N . ALA A 1 167 ? 13.898 -0.261 -2.326 1.00 96.81 167 ALA A N 1
ATOM 1324 C CA . ALA A 1 167 ? 14.950 -0.331 -3.317 1.00 96.81 167 ALA A CA 1
ATOM 1325 C C . ALA A 1 167 ? 14.347 -0.380 -4.728 1.00 96.81 167 ALA A C 1
ATOM 1327 O O . ALA A 1 167 ? 13.307 -1.002 -4.972 1.00 96.81 167 ALA A O 1
ATOM 1328 N N . THR A 1 168 ? 14.990 0.314 -5.656 1.00 96.12 168 THR A N 1
ATOM 1329 C CA . THR A 1 168 ? 14.628 0.289 -7.073 1.00 96.12 168 THR A CA 1
ATOM 1330 C C . THR A 1 168 ? 15.308 -0.881 -7.777 1.00 96.12 168 THR A C 1
ATOM 1332 O O . THR A 1 168 ? 16.247 -1.486 -7.247 1.00 96.12 168 THR A O 1
ATOM 1335 N N . PHE A 1 169 ? 14.908 -1.152 -9.018 1.00 95.56 169 PHE A N 1
ATOM 1336 C CA . PHE A 1 169 ? 15.609 -2.113 -9.866 1.00 95.56 169 PHE A CA 1
ATOM 1337 C C . PHE A 1 169 ? 17.107 -1.793 -10.027 1.00 95.56 169 PHE A C 1
ATOM 1339 O O . PHE A 1 169 ? 17.879 -2.698 -10.320 1.00 95.56 169 PHE A O 1
ATOM 1346 N N . GLU A 1 170 ? 17.554 -0.543 -9.844 1.00 93.69 170 GLU A N 1
ATOM 1347 C CA . GLU A 1 170 ? 18.976 -0.174 -9.933 1.00 93.69 170 GLU A CA 1
ATOM 1348 C C . GLU A 1 170 ? 19.756 -0.517 -8.662 1.00 93.69 170 GLU A C 1
ATOM 1350 O O . GLU A 1 170 ? 20.934 -0.859 -8.748 1.00 93.69 170 GLU A O 1
ATOM 1355 N N . ASP A 1 171 ? 19.098 -0.479 -7.504 1.00 93.75 171 ASP A N 1
ATOM 1356 C CA . ASP A 1 171 ? 19.729 -0.709 -6.202 1.00 93.75 171 ASP A CA 1
ATOM 1357 C C . ASP A 1 171 ? 19.986 -2.203 -5.927 1.00 93.75 171 ASP A C 1
ATOM 1359 O O . ASP A 1 171 ? 20.888 -2.548 -5.165 1.00 93.75 171 ASP A O 1
ATOM 1363 N N . ARG A 1 172 ? 19.198 -3.101 -6.536 1.00 91.69 172 ARG A N 1
ATOM 1364 C CA . ARG A 1 172 ? 19.203 -4.545 -6.237 1.00 91.69 172 ARG A CA 1
ATOM 1365 C C . ARG A 1 172 ? 20.016 -5.347 -7.248 1.00 91.69 172 ARG A C 1
ATOM 1367 O O . ARG A 1 172 ? 19.532 -5.619 -8.337 1.00 91.69 172 ARG A O 1
ATOM 1374 N N . GLU A 1 173 ? 21.246 -5.735 -6.913 1.00 82.50 173 GLU A N 1
ATOM 1375 C CA . GLU A 1 173 ? 22.155 -6.401 -7.863 1.00 82.50 173 GLU A CA 1
ATOM 1376 C C . GLU A 1 173 ? 21.679 -7.777 -8.343 1.00 82.50 173 GLU A C 1
ATOM 1378 O O . GLU A 1 173 ? 21.783 -8.070 -9.536 1.00 82.50 173 GLU A O 1
ATOM 1383 N N . VAL A 1 174 ? 21.149 -8.590 -7.429 1.00 84.69 174 VAL A N 1
ATOM 1384 C CA . VAL A 1 174 ? 20.677 -9.951 -7.694 1.00 84.69 174 VAL A CA 1
ATOM 1385 C C . VAL A 1 174 ? 19.181 -9.998 -7.430 1.00 84.69 174 VAL A C 1
ATOM 1387 O O . VAL A 1 174 ? 18.727 -9.635 -6.347 1.00 84.69 174 VAL A O 1
ATOM 1390 N N . VAL A 1 175 ? 18.427 -10.430 -8.436 1.00 92.50 175 VAL A N 1
ATOM 1391 C CA . VAL A 1 175 ? 16.972 -10.546 -8.389 1.00 92.50 175 VAL A CA 1
ATOM 1392 C C . VAL A 1 175 ? 16.593 -11.867 -9.048 1.00 92.50 175 VAL A C 1
ATOM 1394 O O . VAL A 1 175 ? 17.047 -12.145 -10.157 1.00 92.50 175 VAL A O 1
ATOM 1397 N N . ASP A 1 176 ? 15.799 -12.678 -8.354 1.00 94.44 176 ASP A N 1
ATOM 1398 C CA . ASP A 1 176 ? 15.233 -13.916 -8.888 1.00 94.44 176 ASP A CA 1
ATOM 1399 C C . ASP A 1 176 ? 13.849 -13.609 -9.483 1.00 94.44 176 ASP A C 1
ATOM 1401 O O . ASP A 1 176 ? 12.919 -13.358 -8.714 1.00 94.44 176 ASP A O 1
ATOM 1405 N N . PRO A 1 177 ? 13.681 -13.602 -10.819 1.00 94.50 177 PRO A N 1
ATOM 1406 C CA . PRO A 1 177 ? 12.418 -13.226 -11.456 1.00 94.50 177 PRO A CA 1
ATOM 1407 C C . PRO A 1 177 ? 11.230 -14.103 -11.036 1.00 94.50 177 PRO A C 1
ATOM 1409 O O . PRO A 1 177 ? 10.090 -13.646 -11.111 1.00 94.50 177 PRO A O 1
ATOM 1412 N N . SER A 1 178 ? 11.477 -15.331 -10.571 1.00 94.19 178 SER A N 1
ATOM 1413 C CA . SER A 1 178 ? 10.428 -16.256 -10.139 1.00 94.19 178 SER A CA 1
ATOM 1414 C C . SER A 1 178 ? 9.893 -15.952 -8.735 1.00 94.19 178 SER A C 1
ATOM 1416 O O . SER A 1 178 ? 8.751 -16.306 -8.424 1.00 94.19 178 SER A O 1
ATOM 1418 N N . ALA A 1 179 ? 10.679 -15.256 -7.903 1.00 95.12 179 ALA A N 1
ATOM 1419 C CA . ALA A 1 179 ? 10.402 -15.078 -6.480 1.00 95.12 179 ALA A CA 1
ATOM 1420 C C . ALA A 1 179 ? 9.146 -14.241 -6.206 1.00 95.12 179 ALA A C 1
ATOM 1422 O O . ALA A 1 179 ? 8.394 -14.557 -5.284 1.00 95.12 179 ALA A O 1
ATOM 1423 N N . SER A 1 180 ? 8.902 -13.191 -6.999 1.00 96.88 180 SER A N 1
ATOM 1424 C CA . SER A 1 180 ? 7.684 -12.384 -6.896 1.00 96.88 180 SER A CA 1
ATOM 1425 C C . SER A 1 180 ? 7.417 -11.506 -8.121 1.00 96.88 180 SER A C 1
ATOM 1427 O O . SER A 1 180 ? 8.298 -11.320 -8.961 1.00 96.88 180 SER A O 1
ATOM 1429 N N . SER A 1 181 ? 6.232 -10.891 -8.207 1.00 97.56 181 SER A N 1
ATOM 1430 C CA . SER A 1 181 ? 5.889 -9.948 -9.281 1.00 97.56 181 SER A CA 1
ATOM 1431 C C . SER A 1 181 ? 6.847 -8.747 -9.319 1.00 97.56 181 SER A C 1
ATOM 1433 O O . SER A 1 181 ? 7.187 -8.265 -10.401 1.00 97.56 181 SER A O 1
ATOM 1435 N N . VAL A 1 182 ? 7.303 -8.252 -8.157 1.00 98.00 182 VAL A N 1
ATOM 1436 C CA . VAL A 1 182 ? 8.272 -7.140 -8.089 1.00 98.00 182 VAL A CA 1
ATOM 1437 C C . VAL A 1 182 ? 9.670 -7.586 -8.505 1.00 98.00 182 VAL A C 1
ATOM 1439 O O . VAL A 1 182 ? 10.369 -6.836 -9.187 1.00 98.00 182 VAL A O 1
ATOM 1442 N N . ASP A 1 183 ? 10.066 -8.808 -8.156 1.00 98.00 183 ASP A N 1
ATOM 1443 C CA . ASP A 1 183 ? 11.340 -9.371 -8.594 1.00 98.00 183 ASP A CA 1
ATOM 1444 C C . ASP A 1 183 ? 11.350 -9.592 -10.114 1.00 98.00 183 ASP A C 1
ATOM 1446 O O . ASP A 1 183 ? 12.275 -9.150 -10.797 1.00 98.00 183 ASP A O 1
ATOM 1450 N N . GLY A 1 184 ? 10.271 -10.148 -10.672 1.00 98.12 184 GLY A N 1
ATOM 1451 C CA . GLY A 1 184 ? 10.065 -10.245 -12.117 1.00 98.12 184 GLY A CA 1
ATOM 1452 C C . GLY A 1 184 ? 10.112 -8.878 -12.802 1.00 98.12 184 GLY A C 1
ATOM 1453 O O . GLY A 1 184 ? 10.816 -8.711 -13.797 1.00 98.12 184 GLY A O 1
ATOM 1454 N N . LEU A 1 185 ? 9.442 -7.862 -12.245 1.00 98.44 185 LEU A N 1
ATOM 1455 C CA . LEU A 1 185 ? 9.497 -6.495 -12.771 1.00 98.44 185 LEU A CA 1
ATOM 1456 C C . LEU A 1 185 ? 10.930 -5.943 -12.767 1.00 98.44 185 LEU A C 1
ATOM 1458 O O . LEU A 1 185 ? 11.397 -5.429 -13.782 1.00 98.44 185 LEU A O 1
ATOM 1462 N N . HIS A 1 186 ? 11.647 -6.043 -11.646 1.00 98.12 186 HIS A N 1
ATOM 1463 C CA . HIS A 1 186 ? 13.025 -5.555 -11.533 1.00 98.12 186 HIS A CA 1
ATOM 1464 C C . HIS A 1 186 ? 13.970 -6.283 -12.494 1.00 98.12 186 HIS A C 1
ATOM 1466 O O . HIS A 1 186 ? 14.808 -5.635 -13.127 1.00 98.12 186 HIS A O 1
ATOM 1472 N N . ALA A 1 187 ? 13.805 -7.596 -12.659 1.00 97.75 187 ALA A N 1
ATOM 1473 C CA . ALA A 1 187 ? 14.543 -8.388 -13.635 1.00 97.75 187 ALA A CA 1
ATOM 1474 C C . ALA A 1 187 ? 14.225 -7.959 -15.078 1.00 97.75 187 ALA A C 1
ATOM 1476 O O . ALA A 1 187 ? 15.149 -7.732 -15.859 1.00 97.75 187 ALA A O 1
ATOM 1477 N N . ALA A 1 188 ? 12.952 -7.744 -15.423 1.00 97.94 188 ALA A N 1
ATOM 1478 C CA . ALA A 1 188 ? 12.538 -7.298 -16.754 1.00 97.94 188 ALA A CA 1
ATOM 1479 C C . ALA A 1 188 ? 13.103 -5.907 -17.090 1.00 97.94 188 ALA A C 1
ATOM 1481 O O . ALA A 1 188 ? 13.639 -5.694 -18.179 1.00 97.94 188 ALA A O 1
ATOM 1482 N N . LEU A 1 189 ? 13.073 -4.969 -16.134 1.00 97.38 189 LEU A N 1
ATOM 1483 C CA . LEU A 1 189 ? 13.654 -3.632 -16.300 1.00 97.38 189 LEU A CA 1
ATOM 1484 C C . LEU A 1 189 ? 15.172 -3.680 -16.544 1.00 97.38 189 LEU A C 1
ATOM 1486 O O . LEU A 1 189 ? 15.707 -2.859 -17.293 1.00 97.38 189 LEU A O 1
ATOM 1490 N N . ARG A 1 190 ? 15.876 -4.643 -15.937 1.00 95.62 190 ARG A N 1
ATOM 1491 C CA . ARG A 1 190 ? 17.307 -4.883 -16.185 1.00 95.62 190 ARG A CA 1
ATOM 1492 C C . ARG A 1 190 ? 17.546 -5.515 -17.555 1.00 95.62 190 ARG A C 1
ATOM 1494 O O . ARG A 1 190 ? 18.409 -5.031 -18.292 1.00 95.62 190 ARG A O 1
ATOM 1501 N N . ALA A 1 191 ? 16.746 -6.520 -17.908 1.00 95.88 191 ALA A N 1
ATOM 1502 C CA . ALA A 1 191 ? 16.811 -7.246 -19.174 1.00 95.88 191 ALA A CA 1
ATOM 1503 C C . ALA A 1 191 ? 16.571 -6.349 -20.400 1.00 95.88 191 ALA A C 1
ATOM 1505 O O . ALA A 1 191 ? 17.046 -6.662 -21.488 1.00 95.88 191 ALA A O 1
ATOM 1506 N N . MET A 1 192 ? 15.941 -5.177 -20.237 1.00 94.38 192 MET A N 1
ATOM 1507 C CA . MET A 1 192 ? 15.804 -4.194 -21.323 1.00 94.38 192 MET A CA 1
ATOM 1508 C C . MET A 1 192 ? 17.144 -3.805 -21.974 1.00 94.38 192 MET A C 1
ATOM 1510 O O . MET A 1 192 ? 17.168 -3.451 -23.150 1.00 94.38 192 MET A O 1
ATOM 1514 N N . LYS A 1 193 ? 18.266 -3.870 -21.240 1.00 92.00 193 LYS A N 1
ATOM 1515 C CA . LYS A 1 193 ? 19.610 -3.599 -21.792 1.00 92.00 193 LYS A CA 1
ATOM 1516 C C . LYS A 1 193 ? 20.118 -4.711 -22.716 1.00 92.00 193 LYS A C 1
ATOM 1518 O O . LYS A 1 193 ? 21.008 -4.459 -23.522 1.00 92.00 193 LYS A O 1
ATOM 1523 N N . GLU A 1 194 ? 19.587 -5.919 -22.566 1.00 92.12 194 GLU A N 1
ATOM 1524 C CA . GLU A 1 194 ? 19.958 -7.114 -23.329 1.00 92.12 194 GLU A CA 1
ATOM 1525 C C . GLU A 1 194 ? 19.072 -7.301 -24.570 1.00 92.12 194 GLU A C 1
ATOM 1527 O O . GLU A 1 194 ? 19.487 -7.954 -25.525 1.00 92.12 194 GLU A O 1
ATOM 1532 N N . GLY A 1 195 ? 17.887 -6.682 -24.587 1.00 91.69 195 GLY A N 1
ATOM 1533 C CA . GLY A 1 195 ? 16.971 -6.651 -25.728 1.00 91.69 195 GLY A CA 1
ATOM 1534 C C . GLY A 1 195 ? 15.625 -7.326 -25.454 1.00 91.69 195 GLY A C 1
ATOM 1535 O O . GLY A 1 195 ? 15.384 -7.860 -24.372 1.00 91.69 195 GLY A O 1
ATOM 1536 N N . LEU A 1 196 ? 14.737 -7.293 -26.454 1.00 91.25 196 LEU A N 1
ATOM 1537 C CA . LEU A 1 196 ? 13.349 -7.764 -26.342 1.00 91.25 196 LEU A CA 1
ATOM 1538 C C . LEU A 1 196 ? 13.255 -9.242 -25.932 1.00 91.25 196 LEU A C 1
ATOM 1540 O O . LEU A 1 196 ? 12.527 -9.553 -24.999 1.00 91.25 196 LEU A O 1
ATOM 1544 N N . GLU A 1 197 ? 14.046 -10.130 -26.541 1.00 93.75 197 GLU A N 1
ATOM 1545 C CA . GLU A 1 197 ? 14.020 -11.567 -26.219 1.00 93.75 197 GLU A CA 1
ATOM 1546 C C . GLU A 1 197 ? 14.333 -11.847 -24.739 1.00 93.75 197 GLU A C 1
ATOM 1548 O O . GLU A 1 197 ? 13.785 -12.767 -24.137 1.00 93.75 197 GLU A O 1
ATOM 1553 N N . ALA A 1 198 ? 15.225 -11.061 -24.125 1.00 95.81 198 ALA A N 1
ATOM 1554 C CA . ALA A 1 198 ? 15.555 -11.213 -22.711 1.00 95.81 198 ALA A CA 1
ATOM 1555 C C . ALA A 1 198 ? 14.394 -10.770 -21.812 1.00 95.81 198 ALA A C 1
ATOM 1557 O O . ALA A 1 198 ? 14.102 -11.431 -20.816 1.00 95.81 198 ALA A O 1
ATOM 1558 N N . VAL A 1 199 ? 13.713 -9.684 -22.189 1.00 96.31 199 VAL A N 1
ATOM 1559 C CA . VAL A 1 199 ? 12.508 -9.203 -21.507 1.00 96.31 199 VAL A CA 1
ATOM 1560 C C . VAL A 1 199 ? 11.380 -10.229 -21.618 1.00 96.31 199 VAL A C 1
ATOM 1562 O O . VAL A 1 199 ? 10.774 -10.566 -20.605 1.00 96.31 199 VAL A O 1
ATOM 1565 N N . GLU A 1 200 ? 11.129 -10.763 -22.815 1.00 95.31 200 GLU A N 1
ATOM 1566 C CA . GLU A 1 200 ? 10.079 -11.757 -23.060 1.00 95.31 200 GLU A CA 1
ATOM 1567 C C . GLU A 1 200 ? 10.268 -13.011 -22.203 1.00 95.31 200 GLU A C 1
ATOM 1569 O O . GLU A 1 200 ? 9.309 -13.446 -21.575 1.00 95.31 200 GLU A O 1
ATOM 1574 N N . ARG A 1 201 ? 11.501 -13.521 -22.060 1.00 96.75 201 ARG A N 1
ATOM 1575 C CA . ARG A 1 201 ? 11.784 -14.668 -21.174 1.00 96.75 201 ARG A CA 1
ATOM 1576 C C . ARG A 1 201 ? 11.386 -14.417 -19.719 1.00 96.75 201 ARG A C 1
ATOM 1578 O O . ARG A 1 201 ? 10.739 -15.264 -19.112 1.00 96.75 201 ARG A O 1
ATOM 1585 N N . VAL A 1 202 ? 11.749 -13.260 -19.159 1.00 97.69 202 VAL A N 1
ATOM 1586 C CA . VAL A 1 202 ? 11.384 -12.907 -17.771 1.00 97.69 202 VAL A CA 1
ATOM 1587 C C . VAL A 1 202 ? 9.868 -12.810 -17.623 1.00 97.69 202 VAL A C 1
ATOM 1589 O O . VAL A 1 202 ? 9.282 -13.222 -16.628 1.00 97.69 202 VAL A O 1
ATOM 1592 N N . VAL A 1 203 ? 9.225 -12.254 -18.638 1.00 96.62 203 VAL A N 1
ATOM 1593 C CA . VAL A 1 203 ? 7.791 -12.010 -18.672 1.00 96.62 203 VAL A CA 1
ATOM 1594 C C . VAL A 1 203 ? 6.980 -13.299 -18.884 1.00 96.62 203 VAL A C 1
ATOM 1596 O O . VAL A 1 203 ? 5.850 -13.390 -18.407 1.00 96.62 203 VAL A O 1
ATOM 1599 N N . GLU A 1 204 ? 7.533 -14.296 -19.574 1.00 96.00 204 GLU A N 1
ATOM 1600 C CA . GLU A 1 204 ? 6.987 -15.656 -19.653 1.00 96.00 204 GLU A CA 1
ATOM 1601 C C . GLU A 1 204 ? 7.087 -16.383 -18.307 1.00 96.00 204 GLU A C 1
ATOM 1603 O O . GLU A 1 204 ? 6.145 -17.066 -17.908 1.00 96.00 204 GLU A O 1
ATOM 1608 N N . GLU A 1 205 ? 8.200 -16.207 -17.592 1.00 96.44 205 GLU A N 1
ATOM 1609 C CA . GLU A 1 205 ? 8.418 -16.783 -16.262 1.00 96.44 205 GLU A CA 1
ATOM 1610 C C . GLU A 1 205 ? 7.532 -16.131 -15.189 1.00 96.44 205 GLU A C 1
ATOM 1612 O O . GLU A 1 205 ? 7.030 -16.819 -14.298 1.00 96.44 205 GLU A O 1
ATOM 1617 N N . ARG A 1 206 ? 7.287 -14.817 -15.299 1.00 96.50 206 ARG A N 1
ATOM 1618 C CA . ARG A 1 206 ? 6.503 -14.036 -14.332 1.00 96.50 206 ARG A CA 1
ATOM 1619 C C . ARG A 1 206 ? 5.446 -13.134 -15.002 1.00 96.50 206 ARG A C 1
ATOM 1621 O O . ARG A 1 206 ? 5.599 -11.910 -15.029 1.00 96.50 206 ARG A O 1
ATOM 1628 N N . PRO A 1 207 ? 4.346 -13.696 -15.547 1.00 94.56 207 PRO A N 1
ATOM 1629 C CA . PRO A 1 207 ? 3.372 -12.939 -16.349 1.00 94.56 207 PRO A CA 1
ATOM 1630 C C . PRO A 1 207 ? 2.638 -11.816 -15.604 1.00 94.56 207 PRO A C 1
ATOM 1632 O O . PRO A 1 207 ? 2.271 -10.802 -16.203 1.00 94.56 207 PRO A O 1
ATOM 1635 N N . ASP A 1 208 ? 2.428 -11.987 -14.302 1.00 94.00 208 ASP A N 1
ATOM 1636 C CA . ASP A 1 208 ? 1.779 -11.050 -13.382 1.00 94.00 208 ASP A CA 1
ATOM 1637 C C . ASP A 1 208 ? 2.600 -9.774 -13.129 1.00 94.00 208 ASP A C 1
ATOM 1639 O O . ASP A 1 208 ? 2.038 -8.772 -12.685 1.00 94.00 208 ASP A O 1
ATOM 1643 N N . LEU A 1 209 ? 3.882 -9.721 -13.520 1.00 96.00 209 LEU A N 1
ATOM 1644 C CA . LEU A 1 209 ? 4.645 -8.464 -13.514 1.00 96.00 209 LEU A CA 1
ATOM 1645 C C . LEU A 1 209 ? 3.987 -7.382 -14.387 1.00 96.00 209 LEU A 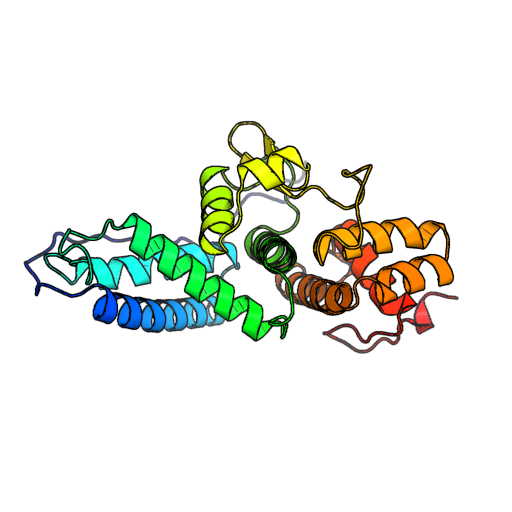C 1
ATOM 1647 O O . LEU A 1 209 ? 4.146 -6.191 -14.120 1.00 96.00 209 LEU A O 1
ATOM 1651 N N . ARG A 1 210 ? 3.211 -7.780 -15.410 1.00 94.69 210 ARG A N 1
ATOM 1652 C CA . ARG A 1 210 ? 2.434 -6.855 -16.252 1.00 94.69 210 ARG A CA 1
ATOM 1653 C C . ARG A 1 210 ? 1.342 -6.146 -15.463 1.00 94.69 210 ARG A C 1
ATOM 1655 O O . ARG A 1 210 ? 1.140 -4.949 -15.649 1.00 94.69 210 ARG A O 1
ATOM 1662 N N . LEU A 1 211 ? 0.662 -6.872 -14.571 1.00 94.06 211 LEU A N 1
ATOM 1663 C CA . LEU A 1 211 ? -0.346 -6.293 -13.680 1.00 94.06 211 LEU A CA 1
ATOM 1664 C C . LEU A 1 211 ? 0.308 -5.243 -12.781 1.00 94.06 211 LEU A C 1
ATOM 1666 O O . LEU A 1 211 ? -0.178 -4.118 -12.698 1.00 94.06 211 LEU A O 1
ATOM 1670 N N . LEU A 1 212 ? 1.467 -5.572 -12.200 1.00 96.88 212 LEU A N 1
ATOM 1671 C CA . LEU A 1 212 ? 2.214 -4.643 -11.355 1.00 96.88 212 LEU A CA 1
ATOM 1672 C C . LEU A 1 212 ? 2.649 -3.406 -12.145 1.00 96.88 212 LEU A C 1
ATOM 1674 O O . LEU A 1 212 ? 2.470 -2.285 -11.677 1.00 96.88 212 LEU A O 1
ATOM 1678 N N . ALA A 1 213 ? 3.186 -3.594 -13.351 1.00 96.56 213 ALA A N 1
ATOM 1679 C CA . ALA A 1 213 ? 3.612 -2.502 -14.216 1.00 96.56 213 ALA A CA 1
ATOM 1680 C C . ALA A 1 213 ? 2.456 -1.540 -14.546 1.00 96.56 213 ALA A C 1
ATOM 1682 O O . ALA A 1 213 ? 2.613 -0.328 -14.395 1.00 96.56 213 ALA A O 1
ATOM 1683 N N . ARG A 1 214 ? 1.282 -2.062 -14.930 1.00 93.50 214 ARG A N 1
ATOM 1684 C CA . ARG A 1 214 ? 0.086 -1.245 -15.206 1.00 93.50 214 ARG A CA 1
ATOM 1685 C C . ARG A 1 214 ? -0.421 -0.518 -13.961 1.00 93.50 214 ARG A C 1
ATOM 1687 O O . ARG A 1 214 ? -0.708 0.678 -14.036 1.00 93.50 214 ARG A O 1
ATOM 1694 N N . GLY A 1 215 ? -0.470 -1.201 -12.817 1.00 94.25 215 GLY A N 1
ATOM 1695 C CA . GLY A 1 215 ? -0.860 -0.593 -11.543 1.00 94.25 215 GLY A CA 1
ATOM 1696 C C . GLY A 1 215 ? 0.083 0.539 -11.129 1.00 94.25 215 GLY A C 1
ATOM 1697 O O . GLY A 1 215 ? -0.368 1.622 -10.766 1.00 94.25 215 GLY A O 1
ATOM 1698 N N . LEU A 1 216 ? 1.400 0.337 -11.260 1.00 96.00 216 LEU A N 1
ATOM 1699 C CA . LEU A 1 216 ? 2.403 1.360 -10.947 1.00 96.00 216 LEU A CA 1
ATOM 1700 C C . LEU A 1 216 ? 2.263 2.593 -11.834 1.00 96.00 216 LEU A C 1
ATOM 1702 O O . LEU A 1 216 ? 2.379 3.712 -11.338 1.00 96.00 216 LEU A O 1
ATOM 1706 N N . VAL A 1 217 ? 2.021 2.400 -13.132 1.00 93.81 217 VAL A N 1
ATOM 1707 C CA . VAL A 1 217 ? 1.840 3.519 -14.058 1.00 93.81 217 VAL A CA 1
ATOM 1708 C C . VAL A 1 217 ? 0.546 4.275 -13.768 1.00 93.81 217 VAL A C 1
ATOM 1710 O O . VAL A 1 217 ? 0.589 5.501 -13.701 1.00 93.81 217 VAL A O 1
ATOM 1713 N N . SER A 1 218 ? -0.553 3.575 -13.483 1.00 91.06 218 SER A N 1
ATOM 1714 C CA . SER A 1 218 ? -1.831 4.196 -13.093 1.00 91.06 218 SER A CA 1
ATOM 1715 C C . SER A 1 218 ? -1.683 5.032 -11.813 1.00 91.06 218 SER A C 1
ATOM 1717 O O . SER A 1 218 ? -1.983 6.225 -11.805 1.00 91.06 218 SER A O 1
ATOM 1719 N N . ALA A 1 219 ? -1.076 4.460 -10.766 1.00 91.25 219 ALA A N 1
ATOM 1720 C CA . ALA A 1 219 ? -0.733 5.183 -9.537 1.00 91.25 219 ALA A CA 1
ATOM 1721 C C . ALA A 1 219 ? 0.236 6.359 -9.788 1.00 91.25 219 ALA A C 1
ATOM 1723 O O . ALA A 1 219 ? 0.241 7.365 -9.073 1.00 91.25 219 ALA A O 1
ATOM 1724 N N . GLY A 1 220 ? 1.083 6.228 -10.807 1.00 91.69 220 GLY A N 1
ATOM 1725 C CA . GLY A 1 220 ? 1.959 7.268 -11.318 1.00 91.69 220 GLY A CA 1
ATOM 1726 C C . GLY A 1 220 ? 1.206 8.474 -11.854 1.00 91.69 220 GLY A C 1
ATOM 1727 O O . GLY A 1 220 ? 1.477 9.595 -11.425 1.00 91.69 220 GLY A O 1
ATOM 1728 N N . TYR A 1 221 ? 0.262 8.247 -12.764 1.00 88.38 221 TYR A N 1
ATOM 1729 C CA . TYR A 1 221 ? -0.560 9.304 -13.350 1.00 88.38 221 TYR A CA 1
ATOM 1730 C C . TYR A 1 221 ? -1.371 10.043 -12.289 1.00 88.38 221 TYR A C 1
ATOM 1732 O O . TYR A 1 221 ? -1.368 11.272 -12.280 1.00 88.38 221 TYR A O 1
ATOM 1740 N N . GLU A 1 222 ? -1.954 9.332 -11.323 1.00 86.12 222 GLU A N 1
ATOM 1741 C CA . GLU A 1 222 ? -2.667 9.976 -10.213 1.00 86.12 222 GLU A CA 1
ATOM 1742 C C . GLU A 1 222 ? -1.778 10.925 -9.398 1.00 86.12 222 GLU A C 1
ATOM 1744 O O . GLU A 1 222 ? -2.221 11.993 -8.970 1.00 86.12 222 GLU A O 1
ATOM 1749 N N . ARG A 1 223 ? -0.508 10.560 -9.177 1.00 88.12 223 ARG A N 1
ATOM 1750 C CA . ARG A 1 223 ? 0.418 11.387 -8.391 1.00 88.12 223 ARG A CA 1
ATOM 1751 C C . ARG A 1 223 ? 1.033 12.529 -9.197 1.00 88.12 223 ARG A C 1
ATOM 1753 O O . ARG A 1 223 ? 1.161 13.636 -8.673 1.00 88.12 223 ARG A O 1
ATOM 1760 N N . TYR A 1 224 ? 1.532 12.231 -10.392 1.00 88.00 224 TYR A N 1
ATOM 1761 C CA . TYR A 1 224 ? 2.410 13.125 -11.152 1.00 88.00 224 TYR A CA 1
ATOM 1762 C C . TYR A 1 224 ? 1.683 13.844 -12.294 1.00 88.00 224 TYR A C 1
ATOM 1764 O O . TYR A 1 224 ? 2.208 14.828 -12.805 1.00 88.00 224 TYR A O 1
ATOM 1772 N N . GLY A 1 225 ? 0.481 13.399 -12.668 1.00 84.75 225 GLY A N 1
ATOM 1773 C CA . GLY A 1 225 ? -0.334 13.962 -13.745 1.00 84.75 225 GLY A CA 1
ATOM 1774 C C . GLY A 1 225 ? 0.108 13.537 -15.146 1.00 84.75 225 GLY A C 1
ATOM 1775 O O . GLY A 1 225 ? -0.737 13.234 -15.982 1.00 84.75 225 GLY A O 1
ATOM 1776 N N . ASP A 1 226 ? 1.414 13.476 -15.402 1.00 84.06 226 ASP A N 1
ATOM 1777 C CA . ASP A 1 226 ? 1.982 13.050 -16.679 1.00 84.06 226 ASP A CA 1
ATOM 1778 C C . ASP A 1 226 ? 3.300 12.276 -16.515 1.00 84.06 226 ASP A C 1
ATOM 1780 O O . ASP A 1 226 ? 3.902 12.218 -15.438 1.00 84.06 226 ASP A O 1
ATOM 1784 N N . VAL A 1 227 ? 3.755 11.683 -17.623 1.00 84.88 227 VAL A N 1
ATOM 1785 C CA . VAL A 1 227 ? 4.988 10.886 -17.684 1.00 84.88 227 VAL A CA 1
ATOM 1786 C C . VAL A 1 227 ? 6.272 11.717 -17.607 1.00 84.88 227 VAL A C 1
ATOM 1788 O O . VAL A 1 227 ? 7.329 11.149 -17.329 1.00 84.88 227 VAL A O 1
ATOM 1791 N N . GLU A 1 228 ? 6.226 13.033 -17.848 1.00 84.12 228 GLU A N 1
ATOM 1792 C CA . GLU A 1 228 ? 7.409 13.902 -17.754 1.00 84.12 228 GLU A CA 1
ATOM 1793 C C . GLU A 1 228 ? 7.832 14.081 -16.291 1.00 84.12 228 GLU A C 1
ATOM 1795 O O . GLU A 1 228 ? 9.025 14.173 -15.991 1.00 84.12 228 GLU A O 1
ATOM 1800 N N . GLY A 1 229 ? 6.860 14.060 -15.373 1.00 86.50 229 GLY A N 1
ATOM 1801 C CA . GLY A 1 229 ? 7.083 14.079 -13.929 1.00 86.50 229 GLY A CA 1
ATOM 1802 C C . GLY A 1 229 ? 7.495 12.736 -13.316 1.00 86.50 229 GLY A C 1
ATOM 1803 O O . GLY A 1 229 ? 7.778 12.680 -12.115 1.00 86.50 229 GLY A O 1
ATOM 1804 N N . PHE A 1 230 ? 7.524 11.648 -14.092 1.00 93.75 230 PHE A N 1
ATOM 1805 C CA . PHE A 1 230 ? 7.764 10.318 -13.538 1.00 93.75 230 PHE A CA 1
ATOM 1806 C C . PHE A 1 230 ? 9.207 10.145 -13.037 1.00 93.75 230 PHE A C 1
ATOM 1808 O O . PHE A 1 230 ? 10.171 10.528 -13.706 1.00 93.75 230 PHE A O 1
ATOM 1815 N N . PRO A 1 231 ? 9.394 9.497 -11.874 1.00 95.00 231 PRO A N 1
ATOM 1816 C CA . PRO A 1 231 ? 10.708 9.073 -11.430 1.00 95.00 231 PRO A CA 1
ATOM 1817 C C . PRO A 1 231 ? 11.258 8.002 -12.370 1.00 95.00 231 PRO A C 1
ATOM 1819 O O . PRO A 1 231 ? 10.519 7.233 -12.981 1.00 95.00 231 PRO A O 1
ATOM 1822 N N . ARG A 1 232 ? 12.588 7.911 -12.430 1.00 93.81 232 ARG A N 1
ATOM 1823 C CA . ARG A 1 232 ? 13.306 7.091 -13.413 1.00 93.81 232 ARG A CA 1
ATOM 1824 C C . ARG A 1 232 ? 12.819 5.646 -13.503 1.00 93.81 232 ARG A C 1
ATOM 1826 O O . ARG A 1 232 ? 12.678 5.137 -14.609 1.00 93.81 232 ARG A O 1
ATOM 1833 N N . GLU A 1 233 ? 12.597 4.976 -12.374 1.00 95.50 233 GLU A N 1
ATOM 1834 C CA . GLU A 1 233 ? 12.077 3.603 -12.363 1.00 95.50 233 GLU A CA 1
ATOM 1835 C C . GLU A 1 233 ? 10.728 3.527 -13.079 1.00 95.50 233 GLU A C 1
ATOM 1837 O O . GLU A 1 233 ? 10.581 2.744 -14.011 1.00 95.50 233 GLU A O 1
ATOM 1842 N N . LEU A 1 234 ? 9.797 4.421 -12.750 1.00 95.56 234 LEU A N 1
ATOM 1843 C CA . LEU A 1 234 ? 8.476 4.460 -13.361 1.00 95.56 234 LEU A CA 1
ATOM 1844 C C . LEU A 1 234 ? 8.520 4.813 -14.857 1.00 95.56 234 LEU A C 1
ATOM 1846 O O . LEU A 1 234 ? 7.824 4.189 -15.652 1.00 95.56 234 LEU A O 1
ATOM 1850 N N . SER A 1 235 ? 9.403 5.725 -15.279 1.00 94.94 235 SER A N 1
ATOM 1851 C CA . SER A 1 235 ? 9.637 5.981 -16.709 1.00 94.94 235 SER A CA 1
ATOM 1852 C C . SER A 1 235 ? 10.136 4.732 -17.449 1.00 94.94 235 SER A C 1
ATOM 1854 O O . SER A 1 235 ? 9.815 4.533 -18.618 1.00 94.94 235 SER A O 1
ATOM 1856 N N . ASN A 1 236 ? 10.926 3.877 -16.790 1.00 96.25 236 ASN A N 1
ATOM 1857 C CA . ASN A 1 236 ? 11.355 2.602 -17.366 1.00 96.25 236 ASN A CA 1
ATOM 1858 C C . ASN A 1 236 ? 10.226 1.562 -17.371 1.00 96.25 236 ASN A C 1
ATOM 1860 O O . ASN A 1 236 ? 10.157 0.788 -18.317 1.00 96.25 236 ASN A O 1
ATOM 1864 N N . VAL A 1 237 ? 9.309 1.585 -16.398 1.00 96.69 237 VAL A N 1
ATOM 1865 C CA . VAL A 1 237 ? 8.089 0.758 -16.428 1.00 96.69 237 VAL A CA 1
ATOM 1866 C C . VAL A 1 237 ? 7.207 1.121 -17.629 1.00 96.69 237 VAL A C 1
ATOM 1868 O O . VAL A 1 237 ? 6.754 0.225 -18.335 1.00 96.69 237 VAL A O 1
ATOM 1871 N N . VAL A 1 238 ? 7.031 2.412 -17.936 1.00 94.19 238 VAL A N 1
ATOM 1872 C CA . VAL A 1 238 ? 6.300 2.854 -19.144 1.00 94.19 238 VAL A CA 1
ATOM 1873 C C . VAL A 1 238 ? 6.962 2.323 -20.420 1.00 94.19 238 VAL A C 1
ATOM 1875 O O . VAL A 1 238 ? 6.288 1.803 -21.306 1.00 94.19 238 VAL A O 1
ATOM 1878 N N . ARG A 1 239 ? 8.296 2.405 -20.511 1.00 93.31 239 ARG A N 1
ATOM 1879 C CA . ARG A 1 239 ? 9.048 1.856 -21.653 1.00 93.31 239 ARG A CA 1
ATOM 1880 C C . ARG A 1 239 ? 8.900 0.342 -21.762 1.00 93.31 239 ARG A C 1
ATOM 1882 O O . ARG A 1 239 ? 8.708 -0.151 -22.866 1.00 93.31 239 ARG A O 1
ATOM 1889 N N . LEU A 1 240 ? 8.966 -0.372 -20.638 1.00 95.38 240 LEU A N 1
ATOM 1890 C CA . LEU A 1 240 ? 8.775 -1.819 -20.584 1.00 95.38 240 LEU A CA 1
ATOM 1891 C C . LEU A 1 240 ? 7.403 -2.210 -21.142 1.00 95.38 240 LEU A C 1
ATOM 1893 O O . LEU A 1 240 ? 7.335 -3.070 -22.013 1.00 95.38 240 LEU A O 1
ATOM 1897 N N . LEU A 1 241 ? 6.330 -1.545 -20.702 1.00 93.19 241 LEU A N 1
ATOM 1898 C CA . LEU A 1 241 ? 4.984 -1.784 -21.232 1.00 93.19 241 LEU A CA 1
ATOM 1899 C C . LEU A 1 241 ? 4.926 -1.572 -22.750 1.00 93.19 241 LEU A C 1
ATOM 1901 O O . LEU A 1 241 ? 4.354 -2.391 -23.461 1.00 93.19 241 LEU A O 1
ATOM 1905 N N . GLY A 1 242 ? 5.597 -0.547 -23.275 1.00 89.75 242 GLY A N 1
ATOM 1906 C CA . GLY A 1 242 ? 5.628 -0.323 -24.721 1.00 89.75 242 GLY A CA 1
ATOM 1907 C C . GLY A 1 242 ? 6.428 -1.322 -25.523 1.00 89.75 242 GLY A C 1
ATOM 1908 O O . GLY A 1 242 ? 6.003 -1.698 -26.611 1.00 89.75 242 GLY A O 1
ATOM 1909 N N . VAL A 1 243 ? 7.545 -1.795 -24.977 1.00 89.00 243 VAL A N 1
ATOM 1910 C CA . VAL A 1 243 ? 8.301 -2.913 -25.554 1.00 89.00 243 VAL A CA 1
ATOM 1911 C C . VAL A 1 243 ? 7.429 -4.172 -25.613 1.00 89.00 243 VAL A C 1
ATOM 1913 O O . VAL A 1 243 ? 7.509 -4.921 -26.580 1.00 89.00 243 VAL A O 1
ATOM 1916 N N . LEU A 1 244 ? 6.552 -4.366 -24.625 1.00 88.62 244 LEU A N 1
ATOM 1917 C CA . LEU A 1 244 ? 5.589 -5.468 -24.570 1.00 88.62 244 LEU A CA 1
ATOM 1918 C C . LEU A 1 244 ? 4.318 -5.236 -25.407 1.00 88.62 244 LEU A C 1
ATOM 1920 O O . LEU A 1 244 ? 3.455 -6.112 -25.442 1.00 88.62 244 LEU A O 1
ATOM 1924 N N . GLY A 1 245 ? 4.187 -4.084 -26.074 1.00 87.00 245 GLY A N 1
ATOM 1925 C CA . GLY A 1 245 ? 2.998 -3.729 -26.854 1.00 87.00 245 GLY A CA 1
ATOM 1926 C C . GLY A 1 245 ? 1.738 -3.504 -26.010 1.00 87.00 245 GLY A C 1
ATOM 1927 O O . GLY A 1 245 ? 0.630 -3.593 -26.533 1.00 87.00 245 GLY A O 1
ATOM 1928 N N . GLU A 1 246 ? 1.896 -3.240 -24.714 1.00 83.38 246 GLU A N 1
ATOM 1929 C CA . GLU A 1 246 ? 0.800 -2.987 -23.780 1.00 83.38 246 GLU A CA 1
ATOM 1930 C C . GLU A 1 246 ? 0.319 -1.535 -23.889 1.00 83.38 246 GLU A C 1
ATOM 1932 O O . GLU A 1 246 ? 1.114 -0.598 -24.012 1.00 83.38 246 GLU A O 1
ATOM 1937 N N . GLU A 1 247 ? -0.997 -1.338 -23.804 1.00 73.25 247 GLU A N 1
ATOM 1938 C CA . GLU A 1 247 ? -1.575 -0.001 -23.700 1.00 73.25 247 GLU A CA 1
ATOM 1939 C C . GLU A 1 247 ? -1.409 0.538 -22.276 1.00 73.25 247 GLU A C 1
ATOM 1941 O O . GLU A 1 247 ? -1.623 -0.164 -21.285 1.00 73.25 247 GLU A O 1
ATOM 1946 N N . VAL A 1 248 ? -1.021 1.808 -22.174 1.00 66.69 248 VAL A N 1
ATOM 1947 C CA . VAL A 1 248 ? -0.822 2.480 -20.893 1.00 66.69 248 VAL A CA 1
ATOM 1948 C C . VAL A 1 248 ? -2.077 3.290 -20.535 1.00 66.69 248 VAL A C 1
ATOM 1950 O O . VAL A 1 248 ? -2.531 4.083 -21.368 1.00 66.69 248 VAL A O 1
ATOM 1953 N N . PRO A 1 249 ? -2.634 3.151 -19.317 1.00 56.53 249 PRO A N 1
ATOM 1954 C CA . PRO A 1 249 ? -3.773 3.950 -18.875 1.00 56.53 249 PRO A CA 1
ATOM 1955 C C . PRO A 1 249 ? -3.347 5.403 -18.617 1.00 56.53 249 PRO A C 1
ATOM 1957 O O . PRO A 1 249 ? -2.764 5.703 -17.583 1.00 56.53 249 PRO A O 1
ATOM 1960 N N . ASP A 1 250 ? -3.540 6.265 -19.617 1.00 47.34 250 ASP A N 1
ATOM 1961 C CA . ASP A 1 250 ? -4.296 7.533 -19.560 1.00 47.34 250 ASP A CA 1
ATOM 1962 C C . ASP A 1 250 ? -3.836 8.484 -20.689 1.00 47.34 250 ASP A C 1
ATOM 1964 O O . ASP A 1 250 ? -3.076 9.435 -20.501 1.00 47.34 250 ASP A O 1
ATOM 1968 N N . GLY A 1 251 ? -4.289 8.182 -21.915 1.00 42.28 251 GLY A N 1
ATOM 1969 C CA . GLY A 1 251 ? -4.205 9.095 -23.061 1.00 42.28 251 GLY A CA 1
ATOM 1970 C C . GLY A 1 251 ? -3.319 8.637 -24.221 1.00 42.28 251 GLY A C 1
ATOM 1971 O O . GLY A 1 251 ? -2.208 9.122 -24.398 1.00 42.28 251 GLY A O 1
ATOM 1972 N N . GLN A 1 252 ? -3.868 7.768 -25.077 1.00 41.50 252 GLN A N 1
ATOM 1973 C CA . GLN A 1 252 ? -3.655 7.768 -26.533 1.00 41.50 252 GLN A CA 1
ATOM 1974 C C . GLN A 1 252 ? -2.248 8.136 -27.038 1.00 41.50 252 GLN A C 1
ATOM 1976 O O . GLN A 1 252 ? -2.094 9.117 -27.758 1.00 41.50 252 GLN A O 1
ATOM 1981 N N . ARG A 1 253 ? -1.242 7.296 -26.787 1.00 35.56 253 ARG A N 1
ATOM 1982 C CA . ARG A 1 253 ? -0.189 7.036 -27.781 1.00 35.56 253 ARG A CA 1
ATOM 1983 C C . ARG A 1 253 ? 0.223 5.583 -27.695 1.00 35.56 253 ARG A C 1
ATOM 1985 O O . ARG A 1 253 ? 0.756 5.132 -26.686 1.00 35.56 253 ARG A O 1
ATOM 1992 N N . ARG A 1 254 ? -0.015 4.863 -28.787 1.00 37.44 254 ARG A N 1
ATOM 1993 C CA . ARG A 1 254 ? 0.756 3.669 -29.105 1.00 37.44 254 ARG A CA 1
ATOM 1994 C C . ARG A 1 254 ? 2.245 4.010 -28.951 1.00 37.44 254 ARG A C 1
ATOM 1996 O O . ARG A 1 254 ? 2.685 5.057 -29.429 1.00 37.44 254 ARG A O 1
ATOM 2003 N N . LEU A 1 255 ? 3.007 3.152 -28.276 1.00 42.28 255 LEU A N 1
ATOM 2004 C CA . LEU A 1 255 ? 4.451 3.330 -28.064 1.00 42.28 255 LEU A CA 1
ATOM 2005 C C . LEU A 1 255 ? 5.286 3.317 -29.363 1.00 42.28 255 LEU A C 1
ATOM 2007 O O . LEU A 1 255 ? 6.492 3.548 -29.323 1.00 42.28 255 LEU A O 1
ATOM 2011 N N . ASP A 1 256 ? 4.626 3.174 -30.514 1.00 36.19 256 ASP A N 1
ATOM 2012 C CA . ASP A 1 256 ? 5.124 3.342 -31.881 1.00 36.19 256 ASP A CA 1
ATOM 2013 C C . ASP A 1 256 ? 5.790 4.714 -32.156 1.00 36.19 256 ASP A C 1
ATOM 2015 O O . ASP A 1 256 ? 6.504 4.851 -33.145 1.00 36.19 256 ASP A O 1
ATOM 2019 N N . GLU A 1 257 ? 5.576 5.745 -31.328 1.00 38.12 257 GLU A N 1
ATOM 2020 C CA . GLU A 1 257 ? 6.079 7.110 -31.591 1.00 38.12 257 GLU A CA 1
ATOM 2021 C C . GLU A 1 257 ? 7.463 7.439 -30.988 1.00 38.12 257 GLU A C 1
ATOM 2023 O O . GLU A 1 257 ? 7.907 8.582 -31.082 1.00 38.12 257 GLU A O 1
ATOM 2028 N N . TRP A 1 258 ? 8.176 6.476 -30.391 1.00 36.50 258 TRP A N 1
ATOM 2029 C CA . TRP A 1 258 ? 9.517 6.712 -29.812 1.00 36.50 258 TRP A CA 1
ATOM 2030 C C . TRP A 1 258 ? 10.687 6.077 -30.580 1.00 36.50 258 TRP A C 1
ATOM 2032 O O . TRP A 1 258 ? 11.836 6.179 -30.147 1.00 36.50 258 TRP A O 1
ATOM 2042 N N . THR A 1 259 ? 10.431 5.485 -31.748 1.00 30.17 259 THR A N 1
ATOM 2043 C CA . THR A 1 259 ? 11.465 5.084 -32.716 1.00 30.17 259 THR A CA 1
ATOM 2044 C C . THR A 1 259 ? 11.392 5.951 -33.976 1.00 30.17 259 THR A C 1
ATOM 2046 O O . THR A 1 259 ? 11.102 5.477 -35.074 1.00 30.17 259 THR A O 1
ATOM 2049 N N . GLY A 1 260 ? 11.667 7.247 -33.801 1.00 34.09 260 GLY A N 1
ATOM 2050 C CA . GLY A 1 260 ? 11.959 8.211 -34.866 1.00 34.09 260 GLY A CA 1
ATOM 2051 C C . GLY A 1 260 ? 13.241 8.969 -34.566 1.00 34.09 260 GLY A C 1
ATOM 2052 O O . GLY A 1 260 ? 13.336 9.506 -33.441 1.00 34.09 260 GLY A O 1
#

Radius of gyration: 20.5 Å; chains: 1; bounding box: 44×51×63 Å

Sequence (260 aa):
MHQKDKAAVRYTLVLACEPRVGGPEGWWSEVRREVRDRVLEARERARRLGLPPVDELVVAFGAALGVYSGYEVVLDDESGGEVDPVRVLDEARRVLADAVVEEFDVGGLDERGAFYLLYRYYYGYPSRSGSPDWEEVRRLCLALGLDPEGLEGEGLLVRYRGRAYLATFEDREVVDPSASSVDGLHAALRAMKEGLEAVERVVEERPDLRLLARGLVSAGYERYGDVEGFPRELSNVVRLLGVLGEEVPDGQRRLDEWTG

Foldseek 3Di:
DDPDDDPDPPDDDDQDDDDDPAAAEAECVVLLVQLLVQLVVQLVVCVVVLHALQVSLVSSLSSLVVSCSRHNFYAYPPPRDTDDSVVSSLSSLLSVLVVLCVVLVLPVFDLVLSLVLSLCLNQNQDDLVSAAFPVVSCSNCVSSVHDQVVCVVQQQWDDDPRGIDGDFLVRHPDADLLPGLRSLLSQLLVCVVVHLVSNVVSCVNRVSVLSSLQSSLVSVCSVQVDLVSHDPRNVSSVVSCLSVQHDHPDDDDRSVPPPD